Protein AF-A0A7S1P4S0-F1 (afdb_monomer)

Solvent-accessible surface area (backbone atoms only — not comparable to full-atom values): 16176 Å² total; per-residue (Å²): 136,82,83,78,83,67,85,81,90,66,79,87,76,87,39,81,52,97,94,29,83,56,82,84,70,86,73,89,81,76,56,86,83,72,48,95,69,82,93,67,82,87,73,73,47,90,91,65,67,30,73,67,59,53,71,73,46,66,64,66,64,56,48,53,52,53,49,52,53,49,54,51,51,50,51,50,55,56,67,67,64,62,88,72,92,75,90,81,82,90,84,86,88,82,89,81,88,92,85,87,91,82,91,87,91,82,84,88,88,84,91,85,90,88,88,90,88,84,91,91,84,92,85,94,88,91,92,90,90,86,91,87,93,89,74,85,48,68,71,52,45,59,54,46,51,52,50,47,49,53,49,48,50,49,50,50,51,52,48,50,51,48,51,52,51,49,53,50,48,50,50,57,52,63,68,33,65,83,73,62,68,60,79,82,64,75,89,70,55,89,72,68,86,49,101,72,73,74,88,66,73,82,63,81,72,89,72,98,70,90,56,102,40,80,72,78,15,68,66,38,50,52,48,45,68,71,77,48,135

Secondary structure (DSSP, 8-state):
--S-----SSPPPTTSSTTSS--S-------GGGSS---SPPPPPTTS--HHHHHHS-HHHHHHHHHHHHHHHHHHHHHTTSS---------------------------------------------------STTHHHHHHHHHHHHHHHHHHHHHHHHHHHHHHHHHHHHHH-TTTTT-----SS-TTTT-S---TTTTPPP------S-TTTSHHHHHHHHHH--

Nearest PDB structures (foldseek):
  8xi2-assembly1_P  TM=9.106E-01  e=2.259E-05  Chlamydomonas reinhardtii
  6id1-assembly1_P  TM=8.510E-01  e=2.422E-04  Homo sapiens
  5mq0-assembly1_P  TM=4.950E-01  e=3.195E-01  Saccharomyces cerevisiae
  6j6g-assembly1_S  TM=4.180E-01  e=1.326E+00  Saccharomyces cerevisiae S288C

Structure (mmCIF, N/CA/C/O backbone):
data_AF-A0A7S1P4S0-F1
#
_entry.id   AF-A0A7S1P4S0-F1
#
loop_
_atom_site.group_PDB
_atom_site.id
_atom_site.type_symbol
_atom_site.label_atom_id
_atom_site.label_alt_id
_atom_site.label_comp_id
_atom_site.label_asym_id
_atom_site.label_entity_id
_atom_site.label_seq_id
_atom_site.pdbx_PDB_ins_code
_atom_site.Cartn_x
_atom_site.Cartn_y
_atom_site.Cartn_z
_atom_site.occupancy
_atom_site.B_iso_or_equiv
_atom_site.auth_seq_id
_atom_site.auth_comp_id
_atom_site.auth_asym_id
_atom_site.auth_atom_id
_atom_site.pdbx_PDB_model_num
ATOM 1 N N . MET A 1 1 ? -30.432 2.725 -39.185 1.00 64.50 1 MET A N 1
ATOM 2 C CA . MET A 1 1 ? -29.361 2.928 -38.181 1.00 64.50 1 MET A CA 1
ATOM 3 C C . MET A 1 1 ? -28.029 2.958 -38.917 1.00 64.50 1 MET A C 1
ATOM 5 O O . MET A 1 1 ? -27.834 2.107 -39.775 1.00 64.50 1 MET A O 1
ATOM 9 N N . THR A 1 2 ? -27.161 3.945 -38.681 1.00 76.81 2 THR A N 1
ATOM 10 C CA . THR A 1 2 ? -25.877 4.061 -39.400 1.00 76.81 2 THR A CA 1
ATOM 11 C C . THR A 1 2 ? -24.804 3.192 -38.742 1.00 76.81 2 THR A C 1
ATOM 13 O O . THR A 1 2 ? -24.707 3.110 -37.522 1.00 76.81 2 THR A O 1
ATOM 16 N N . THR A 1 3 ? -23.982 2.526 -39.551 1.00 83.38 3 THR A N 1
A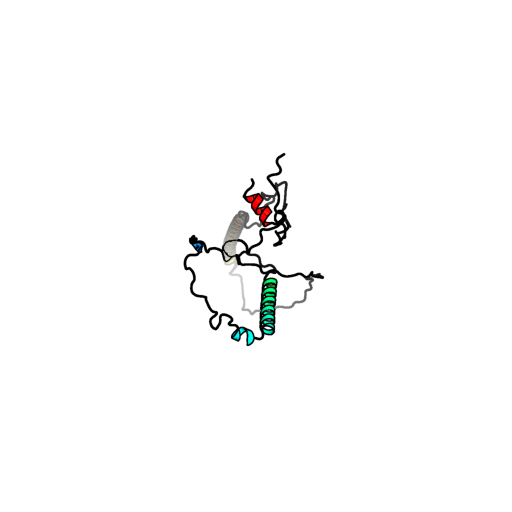TOM 17 C CA . THR A 1 3 ? -22.984 1.532 -39.109 1.00 83.38 3 THR A CA 1
ATOM 18 C C . THR A 1 3 ? -21.611 2.140 -38.800 1.00 83.38 3 THR A C 1
ATOM 20 O O . THR A 1 3 ? -20.596 1.456 -38.942 1.00 83.38 3 THR A O 1
ATOM 23 N N . ALA A 1 4 ? -21.558 3.436 -38.475 1.00 88.25 4 ALA A N 1
ATOM 24 C CA . ALA A 1 4 ? -20.309 4.186 -38.314 1.00 88.25 4 ALA A CA 1
ATOM 25 C C . ALA A 1 4 ? -19.647 3.959 -36.944 1.00 88.25 4 ALA A C 1
ATOM 27 O O . ALA A 1 4 ? -18.426 3.874 -36.863 1.00 88.25 4 ALA A O 1
ATOM 28 N N . HIS A 1 5 ? -20.438 3.797 -35.879 1.00 91.88 5 HIS A N 1
ATOM 29 C CA . HIS A 1 5 ? -19.921 3.437 -34.557 1.00 91.88 5 HIS A CA 1
ATOM 30 C C . HIS A 1 5 ? -19.702 1.924 -34.511 1.00 91.88 5 HIS A C 1
ATOM 32 O O . HIS A 1 5 ? -20.658 1.149 -34.529 1.00 91.88 5 HIS A O 1
ATOM 38 N N . ARG A 1 6 ? -18.434 1.507 -34.513 1.00 91.62 6 ARG A N 1
ATOM 39 C CA . ARG A 1 6 ? -18.020 0.101 -34.567 1.00 91.62 6 ARG A CA 1
ATOM 40 C C . ARG A 1 6 ? -16.979 -0.181 -33.483 1.00 91.62 6 ARG A C 1
ATOM 42 O O . ARG A 1 6 ? -16.124 0.676 -33.261 1.00 91.62 6 ARG A O 1
ATOM 49 N N . PRO A 1 7 ? -17.004 -1.360 -32.840 1.00 93.94 7 PRO A N 1
ATOM 50 C CA . PRO A 1 7 ? -15.922 -1.775 -31.957 1.00 93.94 7 PRO A CA 1
ATOM 51 C C . PRO A 1 7 ? -14.642 -2.049 -32.761 1.00 93.94 7 PRO A C 1
ATOM 53 O O . PRO A 1 7 ? -14.684 -2.424 -33.936 1.00 93.94 7 PRO A O 1
ATOM 56 N N . THR A 1 8 ? -13.493 -1.887 -32.115 1.00 92.62 8 THR A N 1
ATOM 57 C CA . THR A 1 8 ? -12.185 -2.246 -32.672 1.00 92.62 8 THR A CA 1
ATOM 58 C C . THR A 1 8 ? -11.889 -3.712 -32.371 1.00 92.62 8 THR A C 1
ATOM 60 O O . THR A 1 8 ? -11.595 -4.060 -31.230 1.00 92.62 8 THR A O 1
ATOM 63 N N . TYR A 1 9 ? -11.965 -4.577 -33.382 1.00 93.06 9 TYR A N 1
ATOM 64 C CA . TYR A 1 9 ? -11.639 -6.005 -33.236 1.00 93.06 9 TYR A CA 1
ATOM 65 C C . TYR A 1 9 ? -10.142 -6.304 -33.382 1.00 93.06 9 TYR A C 1
ATOM 67 O O . TYR A 1 9 ? -9.639 -7.270 -32.814 1.00 93.06 9 TYR A O 1
ATOM 75 N N . HIS A 1 10 ? -9.426 -5.466 -34.133 1.00 92.62 10 HIS A N 1
ATOM 76 C CA . HIS A 1 10 ? -7.983 -5.557 -34.315 1.00 92.62 10 HIS A CA 1
ATOM 77 C C . HIS A 1 10 ? -7.340 -4.242 -33.887 1.00 92.62 10 HIS A C 1
ATOM 79 O O . HIS A 1 10 ? -7.809 -3.164 -34.255 1.00 92.62 10 HIS A O 1
ATOM 85 N N . GLN A 1 11 ? -6.279 -4.344 -33.091 1.00 92.38 11 GLN A N 1
ATOM 86 C CA . GLN A 1 11 ? -5.466 -3.199 -32.694 1.00 92.38 11 GLN A CA 1
ATOM 87 C C . GLN A 1 11 ? -4.589 -2.724 -33.859 1.00 92.38 11 GLN A C 1
ATOM 89 O O . GLN A 1 11 ? -4.203 -3.521 -34.716 1.00 92.38 11 GLN A O 1
ATOM 94 N N . ALA A 1 12 ? -4.242 -1.437 -33.878 1.00 88.31 12 ALA A N 1
ATOM 95 C CA . ALA A 1 12 ? -3.266 -0.918 -34.830 1.00 88.31 12 ALA A CA 1
ATOM 96 C C . ALA A 1 12 ? -1.883 -1.537 -34.559 1.00 88.31 12 ALA A C 1
ATOM 98 O O . ALA A 1 12 ? -1.426 -1.564 -33.416 1.00 88.31 12 ALA A O 1
ATOM 99 N N . LEU A 1 13 ? -1.217 -2.031 -35.604 1.00 85.06 13 LEU A N 1
ATOM 100 C CA . LEU A 1 13 ? 0.140 -2.566 -35.503 1.00 85.06 13 LEU A CA 1
ATOM 101 C C . LEU A 1 13 ? 1.162 -1.429 -35.636 1.00 85.06 13 LEU A C 1
ATOM 103 O O . LEU A 1 13 ? 1.080 -0.607 -36.549 1.00 85.06 13 LEU A O 1
ATOM 107 N N . GLY A 1 14 ? 2.131 -1.383 -34.721 1.00 82.50 14 GLY A N 1
ATOM 108 C CA . GLY A 1 14 ? 3.278 -0.481 -34.827 1.00 82.50 14 GLY A CA 1
ATOM 109 C C . GLY A 1 14 ? 4.233 -0.920 -35.943 1.00 82.50 14 GLY A C 1
ATOM 110 O O . GLY A 1 14 ? 4.350 -2.108 -36.227 1.00 82.50 14 GLY A O 1
ATOM 111 N N . GLY A 1 15 ? 4.926 0.035 -36.572 1.00 76.12 15 GLY A N 1
ATOM 112 C CA . GLY A 1 15 ? 5.944 -0.233 -37.601 1.00 76.12 15 GLY A CA 1
ATOM 113 C C . GLY A 1 15 ? 5.805 0.614 -38.868 1.00 76.12 15 GLY A C 1
ATOM 114 O O . GLY A 1 15 ? 6.804 0.914 -39.516 1.00 76.12 15 GLY A O 1
ATOM 115 N N . GLU A 1 16 ? 4.586 1.054 -39.190 1.00 69.19 16 GLU A N 1
ATOM 116 C CA . GLU A 1 16 ? 4.300 1.768 -40.441 1.00 69.19 16 GLU A CA 1
ATOM 117 C C . GLU A 1 16 ? 4.404 3.310 -40.331 1.00 69.19 16 GLU A C 1
ATOM 119 O O . GLU A 1 16 ? 4.539 3.998 -41.342 1.00 69.19 16 GLU A O 1
ATOM 124 N N . GLY A 1 17 ? 4.379 3.867 -39.114 1.00 68.94 17 GLY A N 1
ATOM 125 C CA . GLY A 1 17 ? 4.427 5.314 -38.848 1.00 68.94 17 GLY A CA 1
ATOM 126 C C . GLY A 1 17 ? 5.726 5.815 -38.200 1.00 68.94 17 GLY A C 1
ATOM 127 O O . GLY A 1 17 ? 6.697 5.074 -38.065 1.00 68.94 17 GLY A O 1
ATOM 128 N N . GLN A 1 18 ? 5.727 7.085 -37.773 1.00 56.47 18 GLN A N 1
ATOM 129 C CA . GLN A 1 18 ? 6.841 7.732 -37.062 1.00 56.47 18 GLN A CA 1
ATOM 130 C C . GLN A 1 18 ? 7.214 6.929 -35.802 1.00 56.47 18 GLN A C 1
ATOM 132 O O . GLN A 1 18 ? 6.376 6.723 -34.928 1.00 56.47 18 GLN A O 1
ATOM 137 N N . GLY A 1 19 ? 8.463 6.456 -35.734 1.00 63.22 19 GLY A N 1
ATOM 138 C CA . GLY A 1 19 ? 8.944 5.545 -34.683 1.00 63.22 19 GLY A CA 1
ATOM 139 C C . GLY A 1 19 ? 8.841 4.050 -35.022 1.00 63.22 19 GLY A C 1
ATOM 140 O O . GLY A 1 19 ? 9.201 3.217 -34.197 1.00 63.22 19 GLY A O 1
ATOM 141 N N . GLY A 1 20 ? 8.370 3.698 -36.223 1.00 65.62 20 GLY A N 1
ATOM 142 C CA . GLY A 1 20 ? 8.490 2.366 -36.816 1.00 65.62 20 GLY A CA 1
ATOM 143 C C . GLY A 1 20 ? 9.688 2.239 -37.768 1.00 65.62 20 GLY A C 1
ATOM 144 O O . GLY A 1 20 ? 10.392 3.206 -38.045 1.00 65.62 20 GLY A O 1
ATOM 145 N N . THR A 1 21 ? 9.903 1.040 -38.311 1.00 59.16 2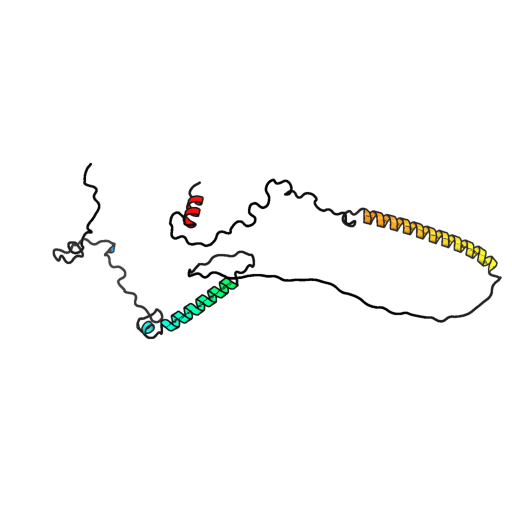1 THR A N 1
ATOM 146 C CA . THR A 1 21 ? 11.015 0.685 -39.217 1.00 59.16 21 THR A CA 1
ATOM 147 C C . THR A 1 21 ? 10.920 1.305 -40.620 1.00 59.16 21 THR A C 1
ATOM 149 O O . THR A 1 21 ? 11.763 1.019 -41.471 1.00 59.16 21 THR A O 1
ATOM 152 N N . ARG A 1 22 ? 9.904 2.132 -40.915 1.00 56.53 22 ARG A N 1
ATOM 153 C CA . ARG A 1 22 ? 9.816 2.843 -42.199 1.00 56.53 22 ARG A CA 1
ATOM 154 C C . ARG A 1 22 ? 10.836 3.987 -42.251 1.00 56.53 22 ARG A C 1
ATOM 156 O O . ARG A 1 22 ? 10.666 5.031 -41.635 1.00 56.53 22 ARG A O 1
ATOM 163 N N . VAL A 1 23 ? 11.873 3.781 -43.063 1.00 56.78 23 VAL A N 1
ATOM 164 C CA . VAL A 1 23 ? 12.993 4.707 -43.336 1.00 56.78 23 VAL A CA 1
ATOM 165 C C . VAL A 1 23 ? 12.593 5.906 -44.220 1.00 56.78 23 VAL A C 1
ATOM 167 O O . VAL A 1 23 ? 13.386 6.820 -44.435 1.00 56.78 23 VAL A O 1
ATOM 170 N N . SER A 1 24 ? 11.372 5.964 -44.753 1.00 60.56 24 SER A N 1
ATOM 171 C CA . SER A 1 24 ? 11.012 6.997 -45.726 1.00 60.56 24 SER A CA 1
ATOM 172 C C . SER A 1 24 ? 10.520 8.283 -45.047 1.00 60.56 24 SER A C 1
ATOM 174 O O . SER A 1 24 ? 9.319 8.519 -44.943 1.00 60.56 24 SER A O 1
ATOM 176 N N . ILE A 1 25 ? 11.501 9.120 -44.683 1.00 66.25 25 ILE A N 1
ATOM 177 C CA . ILE A 1 25 ? 11.434 10.545 -44.303 1.00 66.25 25 ILE A CA 1
ATOM 178 C C . ILE A 1 25 ? 11.165 10.796 -42.809 1.00 66.25 25 ILE A C 1
ATOM 180 O O . ILE A 1 25 ? 10.032 10.784 -42.332 1.00 66.25 25 ILE A O 1
ATOM 184 N N . ALA A 1 26 ? 12.239 11.102 -42.073 1.00 71.06 26 ALA A N 1
ATOM 185 C CA . ALA A 1 26 ? 12.156 11.596 -40.703 1.00 71.06 26 ALA A CA 1
ATOM 186 C C . ALA A 1 26 ? 11.442 12.961 -40.662 1.00 71.06 26 ALA A C 1
ATOM 188 O O . ALA A 1 26 ? 11.796 13.890 -41.387 1.00 71.06 26 ALA A O 1
ATOM 189 N N . SER A 1 27 ? 10.424 13.079 -39.809 1.00 78.44 27 SER A N 1
ATOM 190 C CA . SER A 1 27 ? 9.706 14.335 -39.579 1.00 78.44 27 SER A CA 1
ATOM 191 C C . SER A 1 27 ? 10.568 15.313 -38.778 1.00 78.44 27 SER A C 1
ATOM 193 O O . SER A 1 27 ? 11.206 14.926 -37.805 1.00 78.44 27 SER A O 1
ATOM 195 N N . VAL A 1 28 ? 10.528 16.598 -39.141 1.00 82.50 28 VAL A N 1
ATOM 196 C CA . VAL A 1 28 ? 11.181 17.698 -38.397 1.00 82.50 28 VAL A CA 1
ATOM 197 C C . VAL A 1 28 ? 10.327 18.157 -37.198 1.00 82.50 28 VAL A C 1
ATOM 199 O O . VAL A 1 28 ? 10.743 18.989 -36.397 1.00 82.50 28 VAL A O 1
ATOM 202 N N . LYS A 1 29 ? 9.107 17.625 -37.049 1.00 87.88 29 LYS A N 1
ATOM 203 C CA . LYS A 1 29 ? 8.206 17.979 -35.945 1.00 87.88 29 LYS A CA 1
ATOM 204 C C . LYS A 1 29 ? 8.678 17.311 -34.651 1.00 87.88 29 LYS A C 1
ATOM 206 O O . LYS A 1 29 ? 8.702 16.084 -34.579 1.00 87.88 29 LYS A O 1
ATOM 211 N N . LEU A 1 30 ? 8.978 18.124 -33.639 1.00 87.19 30 LEU A N 1
ATOM 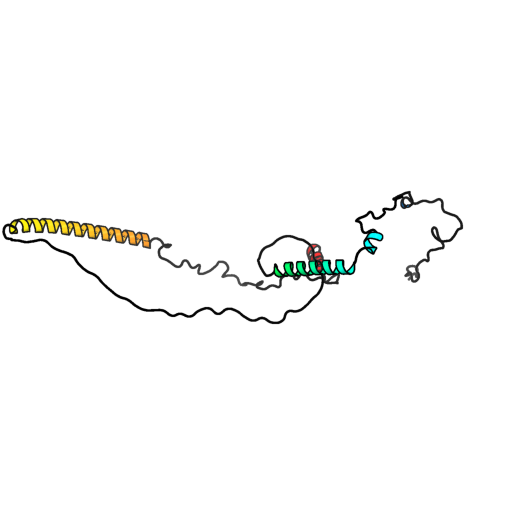212 C CA . LEU A 1 30 ? 9.381 17.693 -32.299 1.00 87.19 30 LEU A CA 1
ATOM 213 C C . LEU A 1 30 ? 8.293 18.046 -31.275 1.00 87.19 30 LEU A C 1
ATOM 215 O O . LEU A 1 30 ? 7.733 19.143 -31.326 1.00 87.19 30 LEU A O 1
ATOM 219 N N . SER A 1 31 ? 7.995 17.139 -30.342 1.00 92.44 31 SER A N 1
ATOM 220 C CA . SER A 1 31 ? 7.116 17.425 -29.202 1.00 92.44 31 SER A CA 1
ATOM 221 C C . SER A 1 31 ? 7.890 18.089 -28.061 1.00 92.44 31 SER A C 1
ATOM 223 O O . SER A 1 31 ? 9.082 17.853 -27.885 1.00 92.44 31 SER A O 1
ATOM 225 N N . SER A 1 32 ? 7.205 18.844 -27.198 1.00 95.06 32 SER A N 1
ATOM 226 C CA . SER A 1 32 ? 7.808 19.361 -25.958 1.00 95.06 32 SER A CA 1
ATOM 227 C C . SER A 1 32 ? 8.340 18.248 -25.045 1.00 95.06 32 SER A C 1
ATOM 229 O O . SER A 1 32 ? 9.259 18.480 -24.267 1.00 95.06 32 SER A O 1
ATOM 231 N N . ARG A 1 33 ? 7.784 17.033 -25.152 1.00 93.56 33 ARG A N 1
ATOM 232 C CA . ARG A 1 33 ? 8.208 15.846 -24.391 1.00 93.56 33 ARG A CA 1
ATOM 233 C C . ARG A 1 33 ? 9.475 15.184 -24.938 1.00 93.56 33 ARG A C 1
ATOM 235 O O . ARG A 1 33 ? 10.102 14.439 -24.196 1.00 93.56 33 ARG A O 1
ATOM 242 N N . ASP A 1 34 ? 9.828 15.460 -26.192 1.00 89.94 34 ASP A N 1
ATOM 243 C CA . ASP A 1 34 ? 11.030 14.926 -26.846 1.00 89.94 34 ASP A CA 1
ATOM 244 C C . ASP A 1 34 ? 12.244 15.846 -26.638 1.00 89.94 34 ASP A C 1
ATOM 246 O O . ASP A 1 34 ? 13.348 15.558 -27.104 1.00 89.94 34 ASP A O 1
ATOM 250 N N . LEU A 1 35 ? 12.047 16.977 -25.951 1.00 93.56 35 LEU A N 1
ATOM 251 C CA . LEU A 1 35 ? 13.145 17.842 -25.556 1.00 93.56 35 LEU A CA 1
ATOM 252 C C . LEU A 1 35 ? 14.085 17.100 -24.594 1.00 93.56 35 LEU A C 1
ATOM 254 O O . LEU A 1 35 ? 13.628 16.304 -23.770 1.00 93.56 35 LEU A O 1
ATOM 258 N N . PRO A 1 36 ? 15.393 17.393 -24.652 1.00 95.62 36 PRO A N 1
ATOM 259 C CA . PRO A 1 36 ? 16.382 16.849 -23.738 1.00 95.62 36 PRO A CA 1
ATOM 260 C C . PRO A 1 36 ? 15.962 16.862 -22.258 1.00 95.62 36 PRO A C 1
ATOM 262 O O . PRO A 1 36 ? 15.855 17.923 -21.646 1.00 95.62 36 PRO A O 1
ATOM 265 N N . GLY A 1 37 ? 15.779 15.681 -21.659 1.00 94.75 37 GLY A N 1
ATOM 266 C CA . GLY A 1 37 ? 15.425 15.527 -20.247 1.00 94.75 37 GLY A CA 1
ATOM 267 C C . GLY A 1 37 ? 15.993 14.238 -19.658 1.00 94.75 37 GLY A C 1
ATOM 268 O O . GLY A 1 37 ? 15.993 13.210 -20.323 1.00 94.75 37 GLY A O 1
ATOM 269 N N . GLN A 1 38 ? 16.485 14.298 -18.413 1.00 94.88 38 GLN A N 1
ATOM 270 C CA . GLN A 1 38 ? 17.100 13.157 -17.709 1.00 94.88 38 GLN A CA 1
ATOM 271 C C . GLN A 1 38 ? 18.203 12.461 -18.533 1.00 94.88 38 GLN A C 1
ATOM 273 O O . GLN A 1 38 ? 18.173 11.257 -18.759 1.00 94.88 38 GLN A O 1
ATOM 278 N N . MET A 1 39 ? 19.205 13.236 -18.962 1.00 95.38 39 MET A N 1
ATOM 279 C CA . MET A 1 39 ? 20.336 12.748 -19.772 1.00 95.38 39 MET A CA 1
ATOM 280 C C . MET A 1 39 ? 21.305 11.823 -19.024 1.00 95.38 39 MET A C 1
ATOM 282 O O . MET A 1 39 ? 22.221 11.269 -19.627 1.00 95.38 39 MET A O 1
ATOM 286 N N . THR A 1 40 ? 21.138 11.668 -17.712 1.00 96.25 40 THR A N 1
ATOM 287 C CA . THR A 1 40 ? 22.009 10.857 -16.866 1.00 96.25 40 THR A CA 1
ATOM 288 C C . THR A 1 40 ? 21.230 9.697 -16.261 1.00 96.25 40 THR A C 1
ATOM 290 O O . THR A 1 40 ? 20.227 9.873 -15.567 1.00 96.25 40 THR A O 1
ATOM 293 N N . MET A 1 41 ? 21.712 8.480 -16.509 1.00 95.44 41 MET A N 1
ATOM 294 C CA . MET A 1 41 ? 21.153 7.275 -15.903 1.00 95.44 41 MET A CA 1
ATOM 295 C C . MET A 1 41 ? 21.704 7.115 -14.489 1.00 95.44 41 MET A C 1
ATOM 297 O O . MET A 1 41 ? 22.917 7.093 -14.282 1.00 95.44 41 MET A O 1
ATOM 301 N N . LYS A 1 42 ? 20.814 6.980 -13.503 1.00 96.31 42 LYS A N 1
ATOM 302 C CA . LYS A 1 42 ? 21.215 6.672 -12.126 1.00 96.31 42 LYS A CA 1
ATOM 303 C C . LYS A 1 42 ? 21.682 5.223 -12.050 1.00 96.31 42 LYS A C 1
ATOM 305 O O . LYS A 1 42 ? 20.936 4.315 -12.409 1.00 96.31 42 LYS A O 1
ATOM 310 N N . GLN A 1 43 ? 22.892 5.022 -11.547 1.00 95.25 43 GLN A N 1
ATOM 311 C CA . GLN A 1 43 ? 23.436 3.698 -11.263 1.00 95.25 43 GLN A CA 1
ATOM 312 C C . GLN A 1 43 ? 23.312 3.394 -9.771 1.00 95.25 43 GLN A C 1
ATOM 314 O O . GLN A 1 43 ? 23.403 4.301 -8.936 1.00 95.25 43 GLN A O 1
ATOM 319 N N . ARG A 1 44 ? 23.099 2.117 -9.442 1.00 95.75 44 ARG A N 1
ATOM 320 C CA . ARG A 1 44 ? 23.075 1.657 -8.051 1.00 95.75 44 ARG A CA 1
ATOM 321 C C . ARG A 1 44 ? 24.456 1.869 -7.441 1.00 95.75 44 ARG A C 1
ATOM 323 O O . ARG A 1 44 ? 25.440 1.418 -8.015 1.00 95.75 44 ARG A O 1
ATOM 330 N N . GLN A 1 45 ? 24.507 2.563 -6.312 1.00 94.75 45 GLN A N 1
ATOM 331 C CA . GLN A 1 45 ? 25.726 2.683 -5.511 1.00 94.75 45 GLN A CA 1
ATOM 332 C C . GLN A 1 45 ? 25.848 1.492 -4.559 1.00 94.75 45 GLN A C 1
ATOM 334 O O . GLN A 1 45 ? 24.858 0.798 -4.303 1.00 94.75 45 GLN A O 1
ATOM 339 N N . GLU A 1 46 ? 27.040 1.286 -4.007 1.00 94.19 46 GLU A N 1
ATOM 340 C CA . GLU A 1 46 ? 27.259 0.340 -2.911 1.00 94.19 46 GLU A CA 1
ATOM 341 C C . GLU A 1 46 ? 26.255 0.599 -1.768 1.00 94.19 46 GLU A C 1
ATOM 343 O O . GLU A 1 46 ? 25.916 1.741 -1.444 1.00 94.19 46 GLU A O 1
ATOM 348 N N . GLY A 1 47 ? 25.689 -0.468 -1.209 1.00 92.62 47 GLY A N 1
ATOM 349 C CA . GLY A 1 47 ? 24.614 -0.442 -0.219 1.00 92.62 47 GLY A CA 1
ATOM 350 C C . GLY A 1 47 ? 23.195 -0.307 -0.792 1.00 92.62 47 GLY A C 1
ATOM 351 O O . GLY A 1 47 ? 22.228 -0.482 -0.051 1.00 92.62 47 GLY A O 1
ATOM 352 N N . GLN A 1 48 ? 23.020 -0.049 -2.097 1.00 95.19 48 GLN A N 1
ATOM 353 C CA . GLN A 1 48 ? 21.699 0.021 -2.758 1.00 95.19 48 GLN A CA 1
ATOM 354 C C . GLN A 1 48 ? 21.281 -1.300 -3.430 1.00 95.19 48 GLN A C 1
ATOM 356 O O . GLN A 1 48 ? 20.352 -1.323 -4.253 1.00 95.19 48 GLN A O 1
ATOM 361 N N . GLY A 1 49 ? 21.973 -2.397 -3.110 1.00 92.44 49 GLY A N 1
ATOM 362 C CA . GLY A 1 49 ? 21.778 -3.695 -3.747 1.00 92.44 49 GLY A CA 1
ATOM 363 C C . GLY A 1 49 ? 22.341 -3.702 -5.161 1.00 92.44 49 GLY A C 1
ATOM 364 O O . GLY A 1 49 ? 21.594 -3.870 -6.127 1.00 92.44 49 GLY A O 1
ATOM 365 N N . THR A 1 50 ? 23.648 -3.466 -5.283 1.00 95.38 50 THR A N 1
ATOM 366 C CA . THR A 1 50 ? 24.380 -3.710 -6.533 1.00 95.38 50 THR A CA 1
ATOM 367 C C . THR A 1 50 ? 24.299 -5.193 -6.904 1.00 95.38 50 THR A C 1
ATOM 369 O O . THR A 1 50 ? 24.014 -6.052 -6.067 1.00 95.38 50 THR A O 1
ATOM 372 N N . GLU A 1 51 ? 24.519 -5.518 -8.177 1.00 94.06 51 GLU A N 1
ATOM 373 C CA . GLU A 1 51 ? 24.462 -6.910 -8.636 1.00 94.06 51 GLU A CA 1
ATOM 374 C C . GLU A 1 51 ? 25.492 -7.791 -7.910 1.00 94.06 51 GLU A C 1
ATOM 376 O O . GLU A 1 51 ? 25.195 -8.930 -7.554 1.00 94.06 51 GLU A O 1
ATOM 381 N N . GLU A 1 52 ? 26.674 -7.242 -7.637 1.00 92.81 52 GLU A N 1
ATOM 382 C CA . GLU A 1 52 ? 27.751 -7.919 -6.912 1.00 92.81 52 GLU A CA 1
ATOM 383 C C . GLU A 1 52 ? 27.356 -8.227 -5.462 1.00 92.81 52 GLU A C 1
ATOM 385 O O . GLU A 1 52 ? 27.515 -9.359 -5.007 1.00 92.81 52 GLU A O 1
ATOM 390 N N . GLU A 1 53 ? 26.740 -7.271 -4.759 1.00 93.56 53 GLU A N 1
ATOM 391 C CA . GLU A 1 53 ? 26.228 -7.487 -3.402 1.00 93.56 53 GLU A CA 1
ATOM 392 C C . GLU A 1 53 ? 25.115 -8.531 -3.351 1.00 93.56 53 GLU A C 1
ATOM 394 O O . GLU A 1 53 ? 25.033 -9.294 -2.394 1.00 93.56 53 GLU A O 1
ATOM 399 N N . ILE A 1 54 ? 24.227 -8.551 -4.348 1.00 93.69 54 ILE A N 1
ATOM 400 C CA . ILE A 1 54 ? 23.127 -9.520 -4.401 1.00 93.69 54 ILE A CA 1
ATOM 401 C C . ILE A 1 54 ? 23.677 -10.925 -4.655 1.00 93.69 54 ILE A C 1
ATOM 403 O O . ILE A 1 54 ? 23.228 -11.870 -4.013 1.00 93.69 54 ILE A O 1
ATOM 407 N N . LYS A 1 55 ? 24.670 -11.067 -5.542 1.00 93.94 55 LYS A N 1
ATOM 408 C CA . LYS A 1 55 ? 25.331 -12.352 -5.817 1.00 93.94 55 LYS A CA 1
ATOM 409 C C . LYS A 1 55 ? 26.098 -12.892 -4.612 1.00 93.94 55 LYS A C 1
ATOM 411 O O . LYS A 1 55 ? 26.166 -14.104 -4.442 1.00 93.94 55 LYS A O 1
ATOM 416 N N . ALA A 1 56 ? 26.671 -12.013 -3.792 1.00 93.31 56 ALA A N 1
ATOM 417 C CA . ALA A 1 56 ? 27.412 -12.403 -2.596 1.00 93.31 56 ALA A CA 1
ATOM 418 C C . ALA A 1 56 ? 26.511 -12.828 -1.417 1.00 93.31 56 ALA A C 1
ATOM 420 O O . ALA A 1 56 ? 26.995 -13.473 -0.487 1.00 93.31 56 ALA A O 1
ATOM 421 N N . LYS A 1 57 ? 25.221 -12.465 -1.422 1.00 92.88 57 LYS A N 1
ATOM 422 C CA . LYS A 1 57 ? 24.286 -12.727 -0.315 1.00 92.88 57 LYS A CA 1
ATOM 423 C C . LYS A 1 57 ? 23.558 -14.059 -0.476 1.00 92.88 57 LYS A C 1
ATOM 425 O O . LYS A 1 57 ? 23.057 -14.384 -1.550 1.00 92.88 57 LYS A O 1
ATOM 430 N N . ASP A 1 58 ? 23.381 -14.768 0.637 1.00 95.38 58 ASP A N 1
ATOM 431 C CA . ASP A 1 58 ? 22.409 -15.859 0.720 1.00 95.38 58 ASP A CA 1
ATOM 432 C C . ASP A 1 58 ? 21.003 -15.295 0.978 1.00 95.38 58 ASP A C 1
ATOM 434 O O . ASP A 1 58 ? 20.583 -15.056 2.114 1.00 95.38 58 ASP A O 1
ATOM 438 N N . LEU A 1 59 ? 20.268 -15.063 -0.111 1.00 95.75 59 LEU A N 1
ATOM 439 C CA . LEU A 1 59 ? 18.926 -14.476 -0.075 1.00 95.75 59 LEU A CA 1
ATOM 440 C C . LEU A 1 59 ? 17.910 -15.352 0.666 1.00 95.75 59 LEU A C 1
ATOM 442 O O . LEU A 1 59 ? 16.938 -14.827 1.210 1.00 95.75 59 LEU A O 1
ATOM 446 N N . LYS A 1 60 ? 18.110 -16.675 0.681 1.00 95.94 60 LYS A N 1
ATOM 447 C CA . LYS A 1 60 ? 17.170 -17.603 1.310 1.00 95.94 60 LYS A CA 1
ATOM 448 C C . LYS A 1 60 ? 17.266 -17.507 2.829 1.00 95.94 60 LYS A C 1
ATOM 450 O O . LYS A 1 60 ? 16.243 -17.328 3.487 1.00 95.94 60 LYS A O 1
ATOM 455 N N . ALA A 1 61 ? 18.482 -17.558 3.369 1.00 96.00 61 ALA A N 1
ATOM 456 C CA . ALA A 1 61 ? 18.707 -17.441 4.807 1.00 96.00 61 ALA A CA 1
ATOM 457 C C . ALA A 1 61 ? 18.224 -16.085 5.357 1.00 96.00 61 ALA A C 1
ATOM 459 O O . ALA A 1 61 ? 17.560 -16.030 6.394 1.00 96.00 61 ALA A O 1
ATOM 460 N N . GLU A 1 62 ? 18.492 -14.988 4.637 1.00 95.25 62 GLU A N 1
ATOM 461 C CA . GLU A 1 62 ? 18.039 -13.648 5.032 1.00 95.25 62 GLU A CA 1
ATOM 462 C C . GLU A 1 62 ? 16.503 -13.532 5.034 1.00 95.25 62 GLU A C 1
ATOM 464 O O . GLU A 1 62 ? 15.917 -12.913 5.930 1.00 95.25 62 GLU A O 1
ATOM 469 N N . LEU A 1 63 ? 15.837 -14.137 4.045 1.00 96.81 63 LEU A N 1
ATOM 470 C CA . LEU A 1 63 ? 14.378 -14.184 3.964 1.00 96.81 63 LEU A CA 1
ATOM 471 C C . LEU A 1 63 ? 13.795 -14.947 5.155 1.00 96.81 63 LEU A C 1
ATOM 473 O O . LEU A 1 63 ? 12.924 -14.413 5.841 1.00 96.81 63 LEU A O 1
ATOM 477 N N . GLU A 1 64 ? 14.302 -16.145 5.445 1.00 96.56 64 GLU A N 1
ATOM 478 C CA . GLU A 1 64 ? 13.815 -16.973 6.554 1.00 96.56 64 GLU A CA 1
ATOM 479 C C . GLU A 1 64 ? 13.993 -16.272 7.911 1.00 96.56 64 GLU A C 1
ATOM 481 O O . GLU A 1 64 ? 13.103 -16.307 8.766 1.00 96.56 64 GLU A O 1
ATOM 486 N N . GLU A 1 65 ? 15.111 -15.570 8.123 1.00 96.38 65 GLU A N 1
ATOM 487 C CA . GLU A 1 65 ? 15.317 -14.783 9.339 1.00 96.38 65 GLU A CA 1
ATOM 488 C C . GLU A 1 65 ? 14.311 -13.627 9.454 1.00 96.38 65 GLU A C 1
ATOM 490 O O . GLU A 1 65 ? 13.720 -13.412 10.521 1.00 96.38 65 GLU A O 1
ATOM 495 N N . LYS A 1 66 ? 14.083 -12.888 8.362 1.00 96.94 66 LYS A N 1
ATOM 496 C CA . LYS A 1 66 ? 13.106 -11.792 8.323 1.00 96.94 66 LYS A CA 1
ATOM 497 C C . LYS A 1 66 ? 11.686 -12.290 8.564 1.00 96.94 66 LYS A C 1
ATOM 499 O O . LYS A 1 66 ? 10.951 -11.662 9.328 1.00 96.94 66 LYS A O 1
ATOM 504 N N . GLU A 1 67 ? 11.314 -13.424 7.980 1.00 96.12 67 GLU A N 1
ATOM 505 C CA . GLU A 1 67 ? 10.021 -14.062 8.216 1.00 96.12 67 GLU A CA 1
ATOM 506 C C . GLU A 1 67 ? 9.870 -14.476 9.676 1.00 96.12 67 GLU A C 1
ATOM 508 O O . GLU A 1 67 ? 8.881 -14.111 10.313 1.00 96.12 67 GLU A O 1
ATOM 513 N N . ARG A 1 68 ? 10.871 -15.146 10.259 1.00 95.50 68 ARG A N 1
ATOM 514 C CA . ARG A 1 68 ? 10.858 -15.515 11.683 1.00 95.50 68 ARG A CA 1
ATOM 515 C C . ARG A 1 68 ? 10.670 -14.302 12.590 1.00 95.50 68 ARG A C 1
ATOM 517 O O . ARG A 1 68 ? 9.838 -14.346 13.498 1.00 95.50 68 ARG A O 1
ATOM 524 N N . ARG A 1 69 ? 11.400 -13.208 12.341 1.00 95.19 69 ARG A N 1
ATOM 525 C CA . ARG A 1 69 ? 11.258 -11.950 13.097 1.00 95.19 69 ARG A CA 1
ATOM 526 C C . ARG A 1 69 ? 9.859 -11.350 12.930 1.00 95.19 69 ARG A C 1
ATOM 528 O O . ARG A 1 69 ? 9.256 -10.940 13.920 1.00 95.19 69 ARG A O 1
ATOM 535 N N . HIS A 1 70 ? 9.319 -11.338 11.710 1.00 95.75 70 HIS A N 1
ATOM 536 C CA . HIS A 1 70 ? 7.973 -10.838 11.430 1.00 95.75 70 HIS A CA 1
ATOM 537 C C . HIS A 1 70 ? 6.889 -11.669 12.132 1.00 95.75 70 HIS A C 1
ATOM 539 O O . HIS A 1 70 ? 6.018 -11.102 12.791 1.00 95.75 70 HIS A O 1
ATOM 545 N N . TYR A 1 71 ? 6.954 -13.001 12.061 1.00 93.62 71 TYR A N 1
ATOM 546 C CA . TYR A 1 71 ? 6.003 -13.883 12.743 1.00 93.62 71 TYR A CA 1
ATOM 547 C C . TYR A 1 71 ? 6.103 -13.778 14.267 1.00 93.62 71 TYR A C 1
ATOM 549 O O . TYR A 1 71 ? 5.071 -13.752 14.938 1.00 93.62 71 TYR A O 1
ATOM 557 N N . ALA A 1 72 ? 7.311 -13.644 14.824 1.00 93.50 72 ALA A N 1
ATOM 558 C CA . ALA A 1 72 ? 7.497 -13.402 16.254 1.00 93.50 72 ALA A CA 1
ATOM 559 C C . ALA A 1 72 ? 6.880 -12.061 16.691 1.00 93.50 72 ALA A C 1
ATOM 561 O O . ALA A 1 72 ? 6.157 -12.011 17.686 1.00 93.50 72 ALA A O 1
ATOM 562 N N . ALA A 1 73 ? 7.100 -10.990 15.920 1.00 93.25 73 ALA A N 1
ATOM 563 C CA . ALA A 1 73 ? 6.505 -9.680 16.182 1.00 93.25 73 ALA A CA 1
ATOM 564 C C . ALA A 1 73 ? 4.973 -9.702 16.055 1.00 93.25 73 ALA A C 1
ATOM 566 O O . ALA A 1 73 ? 4.284 -9.149 16.911 1.00 93.25 73 ALA A O 1
ATOM 567 N N . LYS A 1 74 ? 4.431 -10.385 15.037 1.00 91.88 74 LYS A N 1
ATOM 568 C CA . LYS A 1 74 ? 2.984 -10.570 14.849 1.00 91.88 74 LYS A CA 1
ATOM 569 C C . LYS A 1 74 ? 2.367 -11.334 16.021 1.00 91.88 74 LYS A C 1
ATOM 571 O O . LYS A 1 74 ? 1.371 -10.874 16.567 1.00 91.88 74 LYS A O 1
ATOM 576 N N . LYS A 1 75 ? 2.989 -12.434 16.462 1.00 88.56 75 LYS A N 1
ATOM 577 C CA . LYS A 1 75 ? 2.533 -13.223 17.618 1.00 88.56 75 LYS A CA 1
ATOM 578 C C . LYS A 1 75 ? 2.565 -12.409 18.913 1.00 88.56 75 LYS A C 1
ATOM 580 O O . LYS A 1 75 ? 1.634 -12.486 19.705 1.00 88.56 75 LYS A O 1
ATOM 585 N N . LEU A 1 76 ? 3.608 -11.602 19.126 1.00 86.56 76 LEU A N 1
ATOM 586 C CA . LEU A 1 76 ? 3.681 -10.705 20.281 1.00 86.56 76 LEU A CA 1
ATOM 587 C C . LEU A 1 76 ? 2.594 -9.622 20.231 1.00 86.56 76 LEU A C 1
ATOM 589 O O . LEU A 1 76 ? 1.974 -9.340 21.252 1.00 86.56 76 LEU A O 1
ATOM 593 N N . ALA A 1 77 ? 2.357 -9.021 19.063 1.00 84.94 77 ALA A N 1
ATOM 594 C CA . ALA A 1 77 ? 1.300 -8.030 18.880 1.00 84.94 77 ALA A CA 1
ATOM 595 C C . ALA A 1 77 ? -0.092 -8.633 19.115 1.00 84.94 77 ALA A C 1
ATOM 597 O O . ALA A 1 77 ? -0.927 -8.004 19.751 1.00 84.94 77 ALA A O 1
ATOM 598 N N . GLU A 1 78 ? -0.322 -9.863 18.662 1.00 79.31 78 GLU A N 1
ATOM 599 C CA . GLU A 1 78 ? -1.566 -10.598 18.894 1.00 79.31 78 GLU A CA 1
ATOM 600 C C . GLU A 1 78 ? -1.759 -10.936 20.381 1.00 79.31 78 GLU A C 1
ATOM 602 O O . GLU A 1 78 ? -2.835 -10.705 20.928 1.00 79.31 78 GLU A O 1
ATOM 607 N N . ASN A 1 79 ? -0.698 -11.360 21.077 1.00 69.06 79 ASN A N 1
ATOM 608 C CA . ASN A 1 79 ? -0.757 -11.689 22.505 1.00 69.06 79 ASN A CA 1
ATOM 609 C C . ASN A 1 79 ? -0.931 -10.456 23.415 1.00 69.06 79 ASN A C 1
ATOM 611 O O . ASN A 1 79 ? -1.406 -10.579 24.539 1.00 69.06 79 ASN A O 1
ATOM 615 N N . ARG A 1 80 ? -0.570 -9.255 22.940 1.00 62.28 80 ARG A N 1
ATOM 616 C CA . ARG A 1 80 ? -0.813 -7.980 23.645 1.00 62.28 80 ARG A CA 1
ATOM 617 C C . ARG A 1 80 ? -2.242 -7.451 23.474 1.00 62.28 80 ARG A C 1
ATOM 619 O O . ARG A 1 80 ? -2.576 -6.454 24.101 1.00 62.28 80 ARG A O 1
ATOM 626 N N . VAL A 1 81 ? -3.065 -8.071 22.622 1.00 55.09 81 VAL A N 1
ATOM 627 C CA . VAL A 1 81 ? -4.408 -7.580 22.252 1.00 55.09 81 VAL A CA 1
ATOM 628 C C . VAL A 1 81 ? -5.551 -8.378 22.923 1.00 55.09 81 VAL A C 1
ATOM 630 O O . VAL A 1 81 ? -6.724 -8.107 22.673 1.00 55.09 81 VAL A O 1
ATOM 633 N N . ALA A 1 82 ? -5.259 -9.288 23.861 1.00 43.72 82 ALA A N 1
ATOM 634 C CA . ALA A 1 82 ? -6.259 -9.763 24.834 1.00 43.72 82 ALA A CA 1
ATOM 635 C C . ALA A 1 82 ? -6.444 -8.721 25.968 1.00 43.72 82 ALA A C 1
ATOM 637 O O . ALA A 1 82 ? -5.495 -8.021 26.312 1.00 43.72 82 ALA A O 1
ATOM 638 N N . PRO A 1 83 ? -7.666 -8.521 26.490 1.00 47.62 83 PRO A N 1
ATOM 639 C CA . PRO A 1 83 ? -8.319 -7.218 26.475 1.00 47.62 83 PRO A CA 1
ATOM 640 C C . PRO A 1 83 ? -7.938 -6.348 27.677 1.00 47.62 83 PRO A C 1
ATOM 642 O O . PRO A 1 83 ? -8.539 -6.455 28.740 1.00 47.62 83 PRO A O 1
ATOM 645 N N . SER A 1 84 ? -7.019 -5.406 27.483 1.00 38.72 84 SER A N 1
ATOM 646 C CA . SER A 1 84 ? -7.063 -4.147 28.226 1.00 38.72 84 SER A CA 1
ATOM 647 C C . SER A 1 84 ? -7.726 -3.100 27.340 1.00 38.72 84 SER A C 1
ATOM 649 O O . SER A 1 84 ? -7.222 -2.754 26.269 1.00 38.72 84 SER A O 1
ATOM 651 N N . GLU A 1 85 ? -8.891 -2.642 27.779 1.00 49.34 85 GLU A N 1
ATOM 652 C CA . GLU A 1 85 ? -9.526 -1.420 27.310 1.00 49.34 85 GLU A CA 1
ATOM 653 C C . GLU A 1 85 ? -8.501 -0.285 27.250 1.00 49.34 85 GLU A C 1
ATOM 655 O O . GLU A 1 85 ? -7.796 -0.067 28.225 1.00 49.34 85 GLU A O 1
ATOM 660 N N . VAL A 1 86 ? -8.408 0.387 26.103 1.00 42.34 86 VAL A N 1
ATOM 661 C CA . VAL A 1 86 ? -8.377 1.848 25.898 1.00 42.34 86 VAL A CA 1
ATOM 662 C C . VAL A 1 86 ? -7.637 2.201 24.607 1.00 42.34 86 VAL A C 1
ATOM 664 O O . VAL A 1 86 ? -6.704 1.539 24.160 1.00 42.34 86 VAL A O 1
ATOM 667 N N . GLU A 1 87 ? -8.153 3.238 23.964 1.00 46.41 87 GLU A N 1
ATOM 668 C CA . GLU A 1 87 ? -7.803 3.729 22.642 1.00 46.41 87 GLU A CA 1
ATOM 669 C C . GLU A 1 87 ? -6.321 4.090 22.465 1.00 46.41 87 GLU A C 1
ATOM 671 O O . GLU A 1 87 ? -5.705 4.687 23.342 1.00 46.41 87 GLU A O 1
ATOM 676 N N . SER A 1 88 ? -5.769 3.848 21.271 1.00 39.16 88 SER A N 1
ATOM 677 C CA . SER A 1 88 ? -4.968 4.863 20.565 1.00 39.16 88 SER A CA 1
ATOM 678 C C . SER A 1 88 ? -4.528 4.422 19.162 1.00 39.16 88 SER A C 1
ATOM 680 O O . SER A 1 88 ? -3.930 3.375 18.943 1.00 39.16 88 SER A O 1
ATOM 682 N N . SER A 1 89 ? -4.844 5.300 18.209 1.00 40.06 89 SER A N 1
ATOM 683 C CA . SER A 1 89 ? -4.005 5.759 17.095 1.00 40.06 89 SER A CA 1
ATOM 684 C C . SER A 1 89 ? -3.261 4.739 16.209 1.00 40.06 89 SER A C 1
ATOM 686 O O . SER A 1 89 ? -2.186 4.242 16.521 1.00 40.06 89 SER A O 1
ATOM 688 N N . ALA A 1 90 ? -3.834 4.549 15.015 1.00 48.59 90 ALA A N 1
ATOM 689 C CA . ALA A 1 90 ? -3.185 4.481 13.700 1.00 48.59 90 ALA A CA 1
ATOM 690 C C . ALA A 1 90 ? -1.754 3.903 13.573 1.00 48.59 90 ALA A C 1
ATOM 692 O O . ALA A 1 90 ? -0.785 4.590 13.893 1.00 48.59 90 ALA A O 1
ATOM 693 N N . LYS A 1 91 ? -1.632 2.738 12.897 1.00 49.41 91 LYS A N 1
ATOM 694 C CA . LYS A 1 91 ? -0.689 2.434 11.778 1.00 49.41 91 LYS A CA 1
ATOM 695 C C . LYS A 1 91 ? -0.839 0.974 11.259 1.00 49.41 91 LYS A C 1
ATOM 697 O O . LYS A 1 91 ? -1.565 0.205 11.883 1.00 49.41 91 LYS A O 1
ATOM 702 N N . PRO A 1 92 ? -0.315 0.635 10.055 1.00 49.16 92 PRO A N 1
ATOM 703 C CA . PRO A 1 92 ? -1.048 -0.148 9.050 1.00 49.16 92 PRO A CA 1
ATOM 704 C C . PRO A 1 92 ? -0.813 -1.669 9.049 1.00 49.16 92 PRO A C 1
ATOM 706 O O . PRO A 1 92 ? 0.216 -2.177 9.479 1.00 49.16 92 PRO A O 1
ATOM 709 N N . LEU A 1 93 ? -1.817 -2.356 8.493 1.00 42.94 93 LEU A N 1
ATOM 710 C CA . LEU A 1 93 ? -1.983 -3.801 8.324 1.00 42.94 93 LEU A CA 1
ATOM 711 C C . LEU A 1 93 ? -1.118 -4.384 7.191 1.00 42.94 93 LEU A C 1
ATOM 713 O O . LEU A 1 93 ? -1.213 -3.924 6.054 1.00 42.94 93 LEU A O 1
ATOM 717 N N . THR A 1 94 ? -0.414 -5.484 7.466 1.00 38.12 94 THR A N 1
ATOM 718 C CA . THR A 1 94 ? 0.004 -6.478 6.462 1.00 38.12 94 THR A CA 1
ATOM 719 C C . THR A 1 94 ? -0.752 -7.792 6.701 1.00 38.12 94 THR A C 1
ATOM 721 O O . THR A 1 94 ? -0.796 -8.333 7.806 1.00 38.12 94 THR A O 1
ATOM 724 N N . LEU A 1 95 ? -1.436 -8.260 5.654 1.00 44.06 95 LEU A N 1
ATOM 725 C CA . LEU A 1 95 ? -2.291 -9.452 5.616 1.00 44.06 95 LEU A CA 1
ATOM 726 C C . LEU A 1 95 ? -1.455 -10.738 5.506 1.00 44.06 95 LEU A C 1
ATOM 728 O O . LEU A 1 95 ? -0.517 -10.757 4.717 1.00 44.06 95 LEU A O 1
ATOM 732 N N . THR A 1 96 ? -1.856 -11.817 6.199 1.00 34.44 96 THR A N 1
ATOM 733 C CA . THR A 1 96 ? -1.886 -13.218 5.689 1.00 34.44 96 THR A CA 1
ATOM 734 C C . THR A 1 96 ? -2.388 -14.222 6.755 1.00 34.44 96 THR A C 1
ATOM 736 O O . THR A 1 96 ? -1.940 -14.170 7.901 1.00 34.44 96 THR A O 1
ATOM 739 N N . ALA A 1 97 ? -3.358 -15.054 6.319 1.00 35.56 97 ALA A N 1
ATOM 740 C CA . ALA A 1 97 ? -3.826 -16.412 6.709 1.00 35.56 97 ALA A CA 1
ATOM 741 C C . ALA A 1 97 ? -3.786 -16.853 8.202 1.00 35.56 97 ALA A C 1
ATOM 743 O O . ALA A 1 97 ? -2.734 -16.802 8.820 1.00 35.56 97 ALA A O 1
ATOM 744 N N . ALA A 1 98 ? -4.897 -17.170 8.895 1.00 37.97 98 ALA A N 1
ATOM 745 C CA . ALA A 1 98 ? -5.889 -18.268 8.777 1.00 37.97 98 ALA A CA 1
ATOM 746 C C . ALA A 1 98 ? -5.518 -19.555 9.563 1.00 37.97 98 ALA A C 1
ATOM 748 O O . ALA A 1 98 ? -4.734 -20.351 9.066 1.00 37.97 98 ALA A O 1
ATOM 749 N N . ALA A 1 99 ? -6.135 -19.769 10.742 1.00 33.94 99 ALA A N 1
ATOM 750 C CA . ALA A 1 99 ? -6.420 -21.080 11.363 1.00 33.94 99 ALA A CA 1
ATOM 751 C C . ALA A 1 99 ? -7.376 -20.925 12.578 1.00 33.94 99 ALA A C 1
ATOM 753 O O . ALA A 1 99 ? -7.342 -19.912 13.270 1.00 33.94 99 ALA A O 1
ATOM 754 N N . VAL A 1 100 ? -8.255 -21.910 12.781 1.00 37.56 100 VAL A N 1
ATOM 755 C CA . VAL A 1 100 ? -9.420 -21.965 13.696 1.00 37.56 100 VAL A CA 1
ATOM 756 C C . VAL A 1 100 ? -9.023 -22.478 15.101 1.00 37.56 100 VAL A C 1
ATOM 758 O O . VAL A 1 100 ? -8.159 -23.350 15.156 1.00 37.56 100 VAL A O 1
ATOM 761 N N . PRO A 1 101 ? -9.626 -22.010 16.222 1.00 44.44 101 PRO A N 1
ATOM 762 C CA . PRO A 1 101 ? -9.326 -22.518 17.569 1.00 44.44 101 PRO A CA 1
ATOM 763 C C . PRO A 1 101 ? -10.301 -23.613 18.050 1.00 44.44 101 PRO A C 1
ATOM 765 O O . PRO A 1 101 ? -11.511 -23.510 17.848 1.00 44.44 101 PRO A O 1
ATOM 768 N N . GLU A 1 102 ? -9.770 -24.617 18.754 1.00 40.34 102 GLU A N 1
ATOM 769 C CA . GLU A 1 102 ? -10.512 -25.706 19.406 1.00 40.34 102 GLU A CA 1
ATOM 770 C C . GLU A 1 102 ? -10.374 -25.625 20.943 1.00 40.34 102 GLU A C 1
ATOM 772 O O . GLU A 1 102 ? -9.268 -25.545 21.473 1.00 40.34 102 GLU A O 1
ATOM 777 N N . SER A 1 103 ? -11.518 -25.719 21.635 1.00 39.44 103 SER A N 1
ATOM 778 C CA . SER A 1 103 ? -11.739 -26.114 23.047 1.00 39.44 103 SER A CA 1
ATOM 779 C C . SER A 1 103 ? -11.359 -25.169 24.219 1.00 39.44 103 SER A C 1
ATOM 781 O O . SER A 1 103 ? -10.197 -24.916 24.513 1.00 39.44 103 SER A O 1
ATOM 783 N N . ILE A 1 104 ? -12.392 -24.734 24.961 1.00 48.00 104 ILE A N 1
ATOM 784 C CA . ILE A 1 104 ? -12.399 -24.217 26.354 1.00 48.00 104 ILE A CA 1
ATOM 785 C C . ILE A 1 104 ? -13.540 -24.978 27.071 1.00 48.00 104 ILE A C 1
ATOM 787 O O . ILE A 1 104 ? -14.584 -25.136 26.427 1.00 48.00 104 ILE A O 1
ATOM 791 N N . PRO A 1 105 ? -13.382 -25.528 28.300 1.00 48.12 105 PRO A N 1
ATOM 792 C CA . PRO A 1 105 ? -13.785 -24.858 29.573 1.00 48.12 105 PRO A CA 1
ATOM 793 C C . PRO A 1 105 ? -12.927 -25.304 30.796 1.00 48.12 105 PRO A C 1
ATOM 795 O O . PRO A 1 105 ? -12.175 -26.260 30.679 1.00 48.12 105 PRO A O 1
ATOM 798 N N . ASN A 1 106 ? -12.935 -24.774 32.028 1.00 38.56 106 ASN A N 1
ATOM 799 C CA . ASN A 1 106 ? -13.534 -23.667 32.800 1.00 38.56 106 ASN A CA 1
ATOM 800 C C . ASN A 1 106 ? -12.753 -23.650 34.158 1.00 38.56 106 ASN A C 1
ATOM 802 O O . ASN A 1 106 ? -12.245 -24.691 34.557 1.00 38.56 106 ASN A O 1
ATOM 806 N N . MET A 1 107 ? -12.438 -22.511 34.791 1.00 39.72 107 MET A N 1
ATOM 807 C CA . MET A 1 107 ? -13.252 -21.703 35.730 1.00 39.72 107 MET A CA 1
ATOM 808 C C . MET A 1 107 ? -13.166 -22.189 37.201 1.00 39.72 107 MET A C 1
ATOM 810 O O . MET A 1 107 ? -13.529 -23.314 37.517 1.00 39.72 107 MET A O 1
ATOM 814 N N . PHE A 1 108 ? -12.632 -21.313 38.061 1.00 46.84 108 PHE A N 1
ATOM 815 C CA . PHE A 1 108 ? -12.425 -21.411 39.518 1.00 46.84 108 PHE A CA 1
ATOM 816 C C . PHE A 1 108 ? -13.569 -22.055 40.335 1.00 46.84 108 PHE A C 1
ATOM 818 O O . PHE A 1 108 ? -14.733 -21.792 40.032 1.00 46.84 108 PHE A O 1
ATOM 825 N N . PRO A 1 109 ? -13.248 -22.722 41.466 1.00 43.41 109 PRO A N 1
ATOM 826 C CA . PRO A 1 109 ? -14.144 -22.811 42.620 1.00 43.41 109 PRO A CA 1
ATOM 827 C C . PRO A 1 109 ? -13.504 -22.238 43.905 1.00 43.41 109 PRO A C 1
ATOM 829 O O . PRO A 1 109 ? -12.337 -22.496 44.199 1.00 43.41 109 PRO A O 1
ATOM 832 N N . GLN A 1 110 ? -14.284 -21.472 44.668 1.00 42.03 110 GLN A N 1
ATOM 833 C CA . GLN A 1 110 ? -13.945 -20.891 45.972 1.00 42.03 110 GLN A CA 1
ATOM 834 C C . GLN A 1 110 ? -15.011 -21.327 47.007 1.00 42.03 110 GLN A C 1
ATOM 836 O O . GLN A 1 110 ? -16.166 -21.507 46.621 1.00 42.03 110 GLN A O 1
ATOM 841 N N . ASP A 1 111 ? -14.576 -21.447 48.271 1.00 33.97 111 ASP A N 1
ATOM 842 C CA . ASP A 1 111 ? -15.290 -21.536 49.571 1.00 33.97 111 ASP A CA 1
ATOM 843 C C . ASP A 1 111 ? -15.802 -22.880 50.147 1.00 33.97 111 ASP A C 1
ATOM 845 O O . ASP A 1 111 ? -16.644 -23.554 49.554 1.00 33.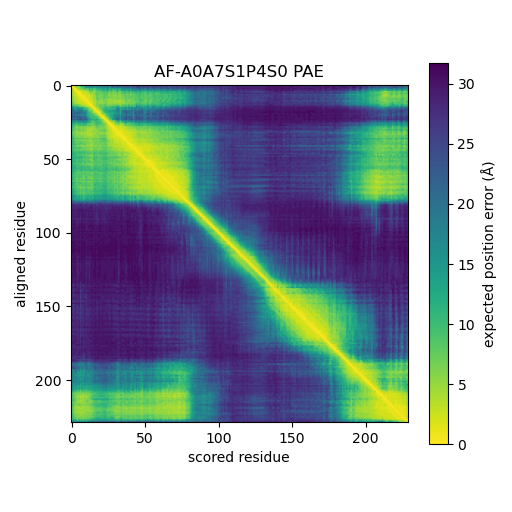97 111 ASP A O 1
ATOM 849 N N . ALA A 1 112 ? -15.338 -23.186 51.378 1.00 35.06 112 ALA A N 1
ATOM 850 C CA . ALA A 1 112 ? -16.140 -23.549 52.568 1.00 35.06 112 ALA A CA 1
ATOM 851 C C . ALA A 1 112 ? -15.281 -23.587 53.872 1.00 35.06 112 ALA A C 1
ATOM 853 O O . ALA A 1 112 ? -14.118 -23.983 53.830 1.00 35.06 112 ALA A O 1
ATOM 854 N N . ASP A 1 113 ? -15.908 -23.160 54.977 1.00 36.03 113 ASP A N 1
ATOM 855 C CA . ASP A 1 113 ? -15.506 -22.973 56.397 1.00 36.03 113 ASP A CA 1
ATOM 856 C C . ASP A 1 113 ? -14.900 -24.174 57.165 1.00 36.03 113 ASP A C 1
ATOM 858 O O . ASP A 1 113 ? -15.214 -25.313 56.822 1.00 36.03 113 ASP A O 1
ATOM 862 N N . ASP A 1 114 ? -14.148 -23.894 58.256 1.00 34.09 114 ASP A N 1
ATOM 863 C CA . ASP A 1 114 ? -14.412 -24.396 59.639 1.00 34.09 114 ASP A CA 1
ATOM 864 C C . ASP A 1 114 ? -13.461 -23.777 60.718 1.00 34.09 114 ASP A C 1
ATOM 866 O O . ASP A 1 114 ? -12.237 -23.776 60.563 1.00 34.09 114 ASP A O 1
ATOM 870 N N . GLU A 1 115 ? -14.036 -23.292 61.829 1.00 37.25 115 GLU A N 1
ATOM 871 C CA . GLU A 1 115 ? -13.449 -22.954 63.163 1.00 37.25 115 GLU A CA 1
ATOM 872 C C . GLU A 1 115 ? -13.985 -24.016 64.183 1.00 37.25 115 GLU A C 1
ATOM 874 O O . GLU A 1 115 ? -14.712 -24.900 63.728 1.00 37.25 115 GLU A O 1
ATOM 879 N N . PRO A 1 116 ? -13.827 -23.994 65.539 1.00 54.41 116 PRO A N 1
ATOM 880 C CA . PRO A 1 116 ? -12.946 -23.277 66.487 1.00 54.41 116 PRO A CA 1
ATOM 881 C C . PRO A 1 116 ? -12.407 -24.149 67.672 1.00 54.41 116 PRO A C 1
ATOM 883 O O . PRO A 1 116 ? -12.672 -25.347 67.766 1.00 54.41 116 PRO A O 1
ATOM 886 N N . GLY A 1 117 ? -11.712 -23.515 68.635 1.00 32.62 117 GLY A N 1
ATOM 887 C CA . GLY A 1 117 ? -11.509 -23.974 70.034 1.00 32.62 117 GLY A CA 1
ATOM 888 C C . GLY A 1 117 ? -10.157 -23.526 70.629 1.00 32.62 117 GLY A C 1
ATOM 889 O O . GLY A 1 117 ? -9.176 -23.488 69.894 1.00 32.62 117 GLY A O 1
ATOM 890 N N . ASP A 1 118 ? -9.949 -23.199 71.912 1.00 34.31 118 ASP A N 1
ATOM 891 C CA . ASP A 1 118 ? -10.752 -23.074 73.146 1.00 34.31 118 ASP A CA 1
ATOM 892 C C . ASP A 1 118 ? -9.849 -22.402 74.240 1.00 34.31 118 ASP A C 1
ATOM 894 O O . ASP A 1 118 ? -8.647 -22.237 74.031 1.00 34.31 118 ASP A O 1
ATOM 898 N N . VAL A 1 119 ? -10.454 -22.000 75.362 1.00 40.38 119 VAL A N 1
ATOM 899 C CA . VAL A 1 119 ? -10.147 -20.996 76.416 1.00 40.38 119 VAL A CA 1
ATOM 900 C C . VAL A 1 119 ? -9.148 -21.343 77.561 1.00 40.38 119 VAL A C 1
ATOM 902 O O . VAL A 1 119 ? -8.641 -22.460 77.633 1.00 40.38 119 VAL A O 1
ATOM 905 N N . ASN A 1 120 ? -8.988 -20.369 78.499 1.00 36.62 120 ASN A N 1
ATOM 906 C CA . ASN A 1 120 ? -8.746 -20.421 79.983 1.00 36.62 120 ASN A CA 1
ATOM 907 C C . ASN A 1 120 ? -7.411 -19.783 80.501 1.00 36.62 120 ASN A C 1
ATOM 909 O O . ASN A 1 120 ? -6.398 -19.968 79.833 1.00 36.62 120 ASN A O 1
ATOM 913 N N . ASP A 1 121 ? -7.241 -19.065 81.642 1.00 36.56 121 ASP A N 1
ATOM 914 C CA . ASP A 1 121 ? -8.044 -18.660 82.839 1.00 36.56 121 ASP A CA 1
ATOM 915 C C . ASP A 1 121 ? -7.313 -17.574 83.710 1.00 36.56 121 ASP A C 1
ATOM 917 O O . ASP A 1 121 ? -6.106 -17.400 83.540 1.00 36.56 121 ASP A O 1
ATOM 921 N N . SER A 1 122 ? -8.064 -16.948 84.643 1.00 40.00 122 SER A N 1
ATOM 922 C CA . SER A 1 122 ? -7.860 -16.057 85.841 1.00 40.00 122 SER A CA 1
ATOM 923 C C . SER A 1 122 ? -6.579 -16.130 86.728 1.00 40.00 122 SER A C 1
ATOM 925 O O . SER A 1 122 ? -5.817 -17.080 86.590 1.00 40.00 122 SER A O 1
ATOM 927 N N . ASP A 1 123 ? -6.309 -15.320 87.788 1.00 42.22 123 ASP A N 1
ATOM 928 C CA . ASP A 1 123 ? -6.629 -13.963 88.363 1.00 42.22 123 ASP A CA 1
ATOM 929 C C . ASP A 1 123 ? -5.938 -13.844 89.788 1.00 42.22 123 ASP A C 1
ATOM 931 O O . ASP A 1 123 ? -5.359 -14.847 90.212 1.00 42.22 123 ASP A O 1
ATOM 935 N N . GLU A 1 124 ? -6.038 -12.687 90.501 1.00 44.16 124 GLU A N 1
ATOM 936 C CA . GLU A 1 124 ? -5.946 -12.416 91.997 1.00 44.16 124 GLU A CA 1
ATOM 937 C C . GLU A 1 124 ? -4.572 -12.082 92.710 1.00 44.16 124 GLU A C 1
ATOM 939 O O . GLU A 1 124 ? -3.548 -12.626 92.300 1.00 44.16 124 GLU A O 1
ATOM 944 N N . GLU A 1 125 ? -4.368 -11.263 93.795 1.00 43.25 125 GLU A N 1
ATOM 945 C CA . GLU A 1 125 ? -5.131 -10.390 94.772 1.00 43.25 125 GLU A CA 1
ATOM 946 C C . GLU A 1 125 ? -4.174 -9.518 95.703 1.00 43.25 125 GLU A C 1
ATOM 948 O O . GLU A 1 125 ? -2.953 -9.607 95.549 1.00 43.25 125 GLU A O 1
ATOM 953 N N . GLU A 1 126 ? -4.717 -8.685 96.639 1.00 45.22 126 GLU A N 1
ATOM 954 C CA . GLU A 1 126 ? -4.153 -7.536 97.448 1.00 45.22 126 GLU A CA 1
ATOM 955 C C . GLU A 1 126 ? -3.702 -7.784 98.946 1.00 45.22 126 GLU A C 1
ATOM 957 O O . GLU A 1 126 ? -3.651 -8.928 99.383 1.00 45.22 126 GLU A O 1
ATOM 962 N N . GLU A 1 127 ? -3.381 -6.722 99.749 1.00 35.78 127 GLU A N 1
ATOM 963 C CA . GLU A 1 127 ? -3.127 -6.726 101.234 1.00 35.78 127 GLU A CA 1
ATOM 964 C C . GLU A 1 127 ? -3.443 -5.359 101.969 1.00 35.78 127 GLU A C 1
ATOM 966 O O . GLU A 1 127 ? -3.421 -4.309 101.327 1.00 35.78 127 GLU A O 1
ATOM 971 N N . ASP A 1 128 ? -3.687 -5.386 103.305 1.00 42.16 128 ASP A N 1
ATOM 972 C CA . ASP A 1 128 ? -4.633 -4.606 104.192 1.00 42.16 128 ASP A CA 1
ATOM 973 C C . ASP A 1 128 ? -4.001 -3.722 105.346 1.00 42.16 128 ASP A C 1
ATOM 975 O O . ASP A 1 128 ? -2.795 -3.848 105.563 1.00 42.16 128 ASP A 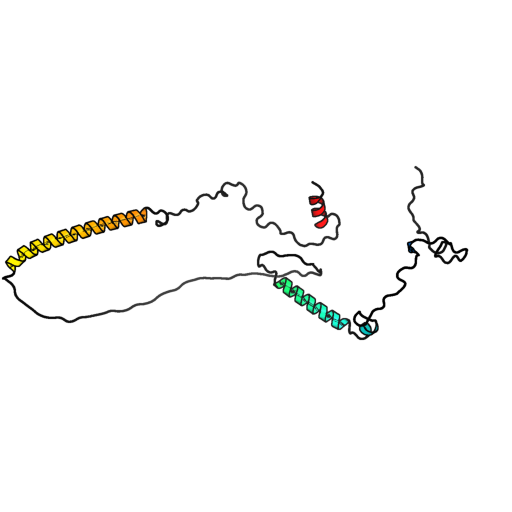O 1
ATOM 979 N N . ASP A 1 129 ? -4.768 -2.879 106.106 1.00 36.94 129 ASP A N 1
ATOM 980 C CA . ASP A 1 129 ? -4.392 -2.250 107.434 1.00 36.94 129 ASP A CA 1
ATOM 981 C C . ASP A 1 129 ? -5.562 -1.681 108.349 1.00 36.94 129 ASP A C 1
ATOM 983 O O . ASP A 1 129 ? -6.320 -0.805 107.923 1.00 36.94 129 ASP A O 1
ATOM 987 N N . ASP A 1 130 ? -5.596 -2.175 109.614 1.00 40.31 130 ASP A N 1
ATOM 988 C CA . ASP A 1 130 ? -6.249 -1.981 110.969 1.00 40.31 130 ASP A CA 1
ATOM 989 C C . ASP A 1 130 ? -7.324 -0.912 111.437 1.00 40.31 130 ASP A C 1
ATOM 991 O O . ASP A 1 130 ? -7.165 0.298 111.256 1.00 40.31 130 ASP A O 1
ATOM 995 N N . ASP A 1 131 ? -8.348 -1.428 112.188 1.00 42.53 131 ASP A N 1
ATOM 996 C CA . ASP A 1 131 ? -9.050 -1.137 113.508 1.00 42.53 131 ASP A CA 1
ATOM 997 C C . ASP A 1 131 ? -9.072 0.283 114.200 1.00 42.53 131 ASP A C 1
ATOM 999 O O . ASP A 1 131 ? -8.123 1.051 114.082 1.00 42.53 131 ASP A O 1
ATOM 1003 N N . ASP A 1 132 ? -10.012 0.768 115.063 1.00 42.78 132 ASP A N 1
ATOM 1004 C CA . ASP A 1 132 ? -11.292 0.338 115.699 1.00 42.78 132 ASP A CA 1
ATOM 1005 C C . ASP A 1 132 ? -12.016 1.515 116.466 1.00 42.78 132 ASP A C 1
ATOM 1007 O O . ASP A 1 132 ? -11.383 2.500 116.858 1.00 42.78 132 ASP A O 1
ATOM 1011 N N . GLU A 1 133 ? -13.313 1.310 116.787 1.00 43.66 133 GLU A N 1
ATOM 1012 C CA . GLU A 1 133 ? -14.147 1.768 117.947 1.00 43.66 133 GLU A CA 1
ATOM 1013 C C . GLU A 1 133 ? -14.921 3.132 118.038 1.00 43.66 133 GLU A C 1
ATOM 1015 O O . GLU A 1 133 ? -14.427 4.242 117.838 1.00 43.66 133 GLU A O 1
ATOM 1020 N N . GLU A 1 134 ? -16.189 3.016 118.479 1.00 50.22 134 GLU A N 1
ATOM 1021 C CA . GLU A 1 134 ? -17.412 3.763 118.115 1.00 50.22 134 GLU A CA 1
ATOM 1022 C C . GLU A 1 134 ? -18.204 4.193 119.387 1.00 50.22 134 GLU A C 1
ATOM 1024 O O . GLU A 1 134 ? -18.320 3.394 120.306 1.00 50.22 134 GLU A O 1
ATOM 1029 N N . GLU A 1 135 ? -18.707 5.449 119.469 1.00 48.88 135 GLU A N 1
ATOM 1030 C CA . GLU A 1 135 ? -19.919 5.928 120.227 1.00 48.88 135 GLU A CA 1
ATOM 1031 C C . GLU A 1 135 ? -19.923 7.472 120.448 1.00 48.88 135 GLU A C 1
ATOM 1033 O O . GLU A 1 135 ? -20.967 8.097 120.651 1.00 48.88 135 GLU A O 1
ATOM 1038 N N . ALA A 1 136 ? -18.790 8.169 120.268 1.00 52.50 136 ALA A N 1
ATOM 1039 C CA . ALA A 1 136 ? -18.774 9.641 120.119 1.00 52.50 136 ALA A CA 1
ATOM 1040 C C . ALA A 1 136 ? -19.286 10.113 118.734 1.00 52.50 136 ALA A C 1
ATOM 1042 O O . ALA A 1 136 ? -19.492 11.309 118.493 1.00 52.50 136 ALA A O 1
ATOM 1043 N N . GLU A 1 137 ? -19.508 9.163 117.824 1.00 56.00 137 GLU A N 1
ATOM 1044 C CA . GLU A 1 137 ? -19.890 9.363 116.429 1.00 56.00 137 GLU A CA 1
ATOM 1045 C C . GLU A 1 137 ? -21.378 9.655 116.216 1.00 56.00 137 GLU A C 1
ATOM 1047 O O . GLU A 1 137 ? -21.713 10.274 115.214 1.00 56.00 137 GLU A O 1
ATOM 1052 N N . LEU A 1 138 ? -22.270 9.374 117.170 1.00 49.28 138 LEU A N 1
ATOM 1053 C CA . LEU A 1 138 ? -23.725 9.527 116.980 1.00 49.28 138 LEU A CA 1
ATOM 1054 C C . LEU A 1 138 ? -24.171 10.979 116.674 1.00 49.28 138 LEU A C 1
ATOM 1056 O O . LEU A 1 138 ? -25.175 11.230 116.009 1.00 49.28 138 LEU A O 1
ATOM 1060 N N . ARG A 1 139 ? -23.410 11.986 117.135 1.00 54.66 139 ARG A N 1
ATOM 1061 C CA . ARG A 1 139 ? -23.654 13.405 116.787 1.00 54.66 139 ARG A CA 1
ATOM 1062 C C . ARG A 1 139 ? -22.985 13.829 115.479 1.00 54.66 139 ARG A C 1
ATOM 1064 O O . ARG A 1 139 ? -23.490 14.740 114.828 1.00 54.66 139 ARG A O 1
ATOM 1071 N N . ARG A 1 140 ? -21.904 13.149 115.076 1.00 61.44 140 ARG A N 1
ATOM 1072 C CA . ARG A 1 140 ? -21.366 13.220 113.709 1.00 61.44 140 ARG A CA 1
ATOM 1073 C C . ARG A 1 140 ? -22.292 12.508 112.730 1.00 61.44 140 ARG A C 1
ATOM 1075 O O . ARG A 1 140 ? -22.338 12.920 111.586 1.00 61.44 140 ARG A O 1
ATOM 1082 N N . GLU A 1 141 ? -23.065 11.518 113.165 1.00 58.25 141 GLU A N 1
ATOM 1083 C CA . GLU A 1 141 ? -23.970 10.737 112.325 1.00 58.25 141 GLU A CA 1
ATOM 1084 C C . GLU A 1 141 ? -25.150 11.569 111.808 1.00 58.25 141 GLU A C 1
ATOM 1086 O O . GLU A 1 141 ? -25.492 11.470 110.641 1.00 58.25 141 GLU A O 1
ATOM 1091 N N . LEU A 1 142 ? -25.706 12.503 112.589 1.00 56.47 142 LEU A N 1
ATOM 1092 C CA . LEU A 1 142 ? -26.756 13.408 112.085 1.00 56.47 142 LEU A CA 1
ATOM 1093 C C . LEU A 1 142 ? -26.233 14.459 111.0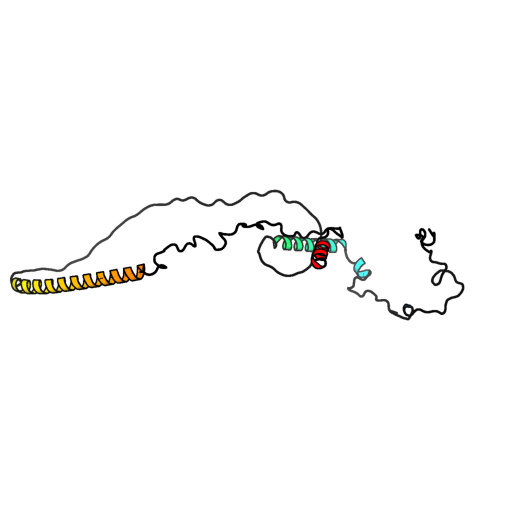88 1.00 56.47 142 LEU A C 1
ATOM 1095 O O . LEU A 1 142 ? -26.928 14.808 110.131 1.00 56.47 142 LEU A O 1
ATOM 1099 N N . GLU A 1 143 ? -25.012 14.962 111.281 1.00 62.47 143 GLU A N 1
ATOM 1100 C CA . GLU A 1 143 ? -24.347 15.836 110.303 1.00 62.47 143 GLU A CA 1
ATOM 1101 C C . GLU A 1 143 ? -23.863 15.048 109.078 1.00 62.47 143 GLU A C 1
ATOM 1103 O O . GLU A 1 143 ? -23.950 15.559 107.962 1.00 62.47 143 GLU A O 1
ATOM 1108 N N . LYS A 1 144 ? -23.446 13.788 109.261 1.00 64.44 144 LYS A N 1
ATOM 1109 C CA . LYS A 1 144 ? -23.123 12.825 108.203 1.00 64.44 144 LYS A CA 1
ATOM 1110 C C . LYS A 1 144 ? -24.370 12.504 107.392 1.00 64.44 144 LYS A C 1
ATOM 1112 O O . LYS A 1 144 ? -24.265 12.613 106.190 1.00 64.44 144 LYS A O 1
ATOM 1117 N N . ILE A 1 145 ? -25.541 12.293 108.001 1.00 60.69 145 ILE A N 1
ATOM 1118 C CA . ILE A 1 145 ? -26.826 12.084 107.306 1.00 60.69 145 ILE A CA 1
ATOM 1119 C C . ILE A 1 145 ? -27.255 13.340 106.543 1.00 60.69 145 ILE A C 1
ATOM 1121 O O . ILE A 1 145 ? -27.783 13.241 105.442 1.00 60.69 145 ILE A O 1
ATOM 1125 N N . LYS A 1 146 ? -27.046 14.547 107.087 1.00 66.12 146 LYS A N 1
ATOM 1126 C CA . LYS A 1 146 ? -27.380 15.791 106.371 1.00 66.12 146 LYS A CA 1
ATOM 1127 C C . LYS A 1 146 ? -26.436 16.038 105.191 1.00 66.12 146 LYS A C 1
ATOM 1129 O O . LYS A 1 146 ? -26.901 16.440 104.128 1.00 66.12 146 LYS A O 1
ATOM 1134 N N . ARG A 1 147 ? -25.143 15.764 105.377 1.00 70.38 147 ARG A N 1
ATOM 1135 C CA . ARG A 1 147 ? -24.117 15.807 104.329 1.00 70.38 147 ARG A CA 1
ATOM 1136 C C . ARG A 1 147 ? -24.346 14.718 103.281 1.00 70.38 147 ARG A C 1
ATOM 1138 O O . ARG A 1 147 ? -24.264 15.015 102.104 1.00 70.38 147 ARG A O 1
ATOM 1145 N N . GLU A 1 148 ? -24.715 13.516 103.701 1.00 69.44 148 GLU A N 1
ATOM 1146 C CA . GLU A 1 148 ? -25.052 12.363 102.860 1.00 69.44 148 GLU A CA 1
ATOM 1147 C C . GLU A 1 148 ? -26.322 12.632 102.056 1.00 69.44 148 GLU A C 1
ATOM 1149 O O . GLU A 1 148 ? -26.349 12.342 100.872 1.00 69.44 148 GLU A O 1
ATOM 1154 N N . ARG A 1 149 ? -27.337 13.293 102.631 1.00 73.19 149 ARG A N 1
ATOM 1155 C CA . ARG A 1 149 ? -28.529 13.717 101.878 1.00 73.19 149 ARG A CA 1
ATOM 1156 C C . ARG A 1 149 ? -28.245 14.822 100.870 1.00 73.19 149 ARG A C 1
ATOM 1158 O O . ARG A 1 149 ? -28.827 14.817 99.794 1.00 73.19 149 ARG A O 1
ATOM 1165 N N . GLU A 1 150 ? -27.406 15.792 101.226 1.00 73.19 150 GLU A N 1
ATOM 1166 C CA . GLU A 1 150 ? -26.998 16.864 100.311 1.00 73.19 150 GLU A CA 1
ATOM 1167 C C . GLU A 1 150 ? -26.103 16.312 99.190 1.00 73.19 150 GLU A C 1
ATOM 1169 O O . GLU A 1 150 ? -26.229 16.720 98.038 1.00 73.19 150 GLU A O 1
ATOM 1174 N N . GLU A 1 151 ? -25.258 15.330 99.500 1.00 72.81 151 GLU A N 1
ATOM 1175 C CA . GLU A 1 151 ? -24.415 14.604 98.551 1.00 72.81 151 GLU A CA 1
ATOM 1176 C C . GLU A 1 151 ? -25.232 13.651 97.666 1.00 72.81 151 GLU A C 1
ATOM 1178 O O . GLU A 1 151 ? -24.985 13.582 96.466 1.00 72.81 151 GLU A O 1
ATOM 1183 N N . GLU A 1 152 ? -26.274 13.009 98.199 1.00 74.56 152 GLU A N 1
ATOM 1184 C CA . GLU A 1 152 ? -27.227 12.191 97.445 1.00 74.56 152 GLU A CA 1
ATOM 1185 C C . GLU A 1 152 ? -28.122 13.058 96.548 1.00 74.56 152 GLU A C 1
ATOM 1187 O O . GLU A 1 152 ? -28.343 12.713 95.391 1.00 74.56 152 GLU A O 1
ATOM 1192 N N . GLU A 1 153 ? -28.591 14.222 97.011 1.00 76.44 153 GLU A N 1
ATOM 1193 C CA . GLU A 1 153 ? -29.338 15.173 96.176 1.00 76.44 153 GLU A CA 1
ATOM 1194 C C . GLU A 1 153 ? -28.444 15.766 95.076 1.00 76.44 153 GLU A C 1
ATOM 1196 O O . GLU A 1 153 ? -28.876 15.897 93.928 1.00 76.44 153 GLU A O 1
ATOM 1201 N N . ARG A 1 154 ? -27.177 16.066 95.387 1.00 76.62 154 ARG A N 1
ATOM 1202 C CA . ARG A 1 154 ? -26.173 16.524 94.415 1.00 76.62 154 ARG A CA 1
ATOM 1203 C C . ARG A 1 154 ? -25.840 15.432 93.401 1.00 76.62 154 ARG A C 1
ATOM 1205 O O . ARG A 1 154 ? -25.840 15.717 92.209 1.00 76.62 154 ARG A O 1
ATOM 1212 N N . SER A 1 155 ? -25.654 14.193 93.852 1.00 74.81 155 SER A N 1
ATOM 1213 C CA . SER A 1 155 ? -25.443 13.011 93.008 1.00 74.81 155 SER A CA 1
ATOM 1214 C C . SER A 1 155 ? -26.659 12.736 92.123 1.00 74.81 155 SER A C 1
ATOM 1216 O O . SER A 1 155 ? -26.522 12.530 90.920 1.00 74.81 155 SER A O 1
ATOM 1218 N N . LYS A 1 156 ? -27.875 12.853 92.667 1.00 78.75 156 LYS A N 1
ATOM 1219 C CA . LYS A 1 156 ? -29.128 12.681 91.924 1.00 78.75 156 LYS A CA 1
ATOM 1220 C C . LYS A 1 156 ? -29.352 13.791 90.898 1.00 78.75 156 LYS A C 1
ATOM 1222 O O . LYS A 1 156 ? -29.792 13.501 89.792 1.00 78.75 156 LYS A O 1
ATOM 1227 N N . ARG A 1 157 ? -29.013 15.042 91.220 1.00 76.88 157 ARG A N 1
ATOM 1228 C CA . ARG A 1 157 ? -29.118 16.183 90.297 1.00 76.88 157 ARG A CA 1
ATOM 1229 C C . ARG A 1 157 ? -28.041 16.157 89.212 1.00 76.88 157 ARG A C 1
ATOM 1231 O O . ARG A 1 157 ? -28.313 16.540 88.078 1.00 76.88 157 ARG A O 1
ATOM 1238 N N . GLU A 1 158 ? -26.842 15.675 89.530 1.00 77.50 158 GLU A N 1
ATOM 1239 C CA . GLU A 1 158 ? -25.795 15.391 88.542 1.00 77.50 158 GLU A CA 1
ATOM 1240 C C . GLU A 1 158 ? -26.166 14.190 87.655 1.00 77.50 158 GLU A C 1
ATOM 1242 O O . GLU A 1 158 ? -25.912 14.227 86.452 1.00 77.50 158 GLU A O 1
ATOM 1247 N N . ALA A 1 159 ? -26.826 13.165 88.204 1.00 79.81 159 ALA A N 1
ATOM 1248 C CA . ALA A 1 159 ? -27.344 12.028 87.445 1.00 79.81 159 ALA A CA 1
ATOM 1249 C C . ALA A 1 159 ? -28.504 12.429 86.519 1.00 79.81 159 ALA A C 1
ATOM 1251 O O . ALA A 1 159 ? -28.520 12.024 85.361 1.00 79.81 159 ALA A O 1
ATOM 1252 N N . GLU A 1 160 ? -29.433 13.268 86.985 1.00 79.88 160 GLU A N 1
ATOM 1253 C CA . GLU A 1 160 ? -30.539 13.794 86.174 1.00 79.88 160 GLU A CA 1
ATOM 1254 C C . GLU A 1 160 ? -30.026 14.742 85.077 1.00 79.88 160 GLU A C 1
ATOM 1256 O O . GLU A 1 160 ? -30.437 14.627 83.926 1.00 79.88 160 GLU A O 1
ATOM 1261 N N . GLY A 1 161 ? -29.045 15.599 85.389 1.00 79.81 161 GLY A N 1
ATOM 1262 C CA . GLY A 1 161 ? -28.374 16.445 84.398 1.00 79.81 161 GLY A CA 1
ATOM 1263 C C . GLY A 1 161 ? -27.583 15.647 83.354 1.00 79.81 161 GLY A C 1
ATOM 1264 O O . GLY A 1 161 ? -27.625 15.983 82.171 1.00 79.81 161 GLY A O 1
ATOM 1265 N N . ARG A 1 162 ? -26.909 14.557 83.756 1.00 80.06 162 ARG A N 1
ATOM 1266 C CA . ARG A 1 162 ? -26.260 13.625 82.815 1.00 80.06 162 ARG A CA 1
ATOM 1267 C C . ARG A 1 162 ? -27.276 12.893 81.948 1.00 80.06 162 ARG A C 1
ATOM 1269 O O . ARG A 1 162 ? -27.051 12.805 80.748 1.00 80.06 162 ARG A O 1
ATOM 1276 N N . ALA A 1 163 ? -28.384 12.427 82.522 1.00 81.81 163 ALA A N 1
ATOM 1277 C CA . ALA A 1 163 ? -29.445 11.756 81.776 1.00 81.81 163 ALA A CA 1
ATOM 1278 C C . ALA A 1 163 ? -30.112 12.698 80.758 1.00 81.81 163 ALA A C 1
ATOM 1280 O O . ALA A 1 163 ? -30.387 12.297 79.629 1.00 81.81 163 ALA A O 1
ATOM 1281 N N . GLU A 1 164 ? -30.325 13.968 81.115 1.00 81.06 164 GLU A N 1
ATOM 1282 C CA . GLU A 1 164 ? -30.872 14.974 80.198 1.00 81.06 164 GLU A CA 1
ATOM 1283 C C . GLU A 1 164 ? -29.866 15.351 79.093 1.00 81.06 164 GLU A C 1
ATOM 1285 O O . GLU A 1 164 ? -30.243 15.514 77.928 1.00 81.06 164 GLU A O 1
ATOM 1290 N N . GLU A 1 165 ? -28.570 15.433 79.413 1.00 79.94 165 GLU A N 1
ATOM 1291 C CA . GLU A 1 165 ? -27.518 15.670 78.420 1.00 79.94 165 GLU A CA 1
ATOM 1292 C C . GLU A 1 165 ? -27.333 14.469 77.476 1.00 79.94 165 GLU A C 1
ATOM 1294 O O . GLU A 1 165 ? -27.147 14.657 76.271 1.00 79.94 165 GLU A O 1
ATOM 1299 N N . GLU A 1 166 ? -27.439 13.244 77.989 1.00 82.12 166 GLU A N 1
ATOM 1300 C CA . GLU A 1 166 ? -27.410 12.005 77.212 1.00 82.12 166 GLU A CA 1
ATOM 1301 C C . GLU A 1 166 ? -28.631 11.906 76.291 1.00 82.12 166 GLU A C 1
ATOM 1303 O O . GLU A 1 166 ? -28.461 11.729 75.086 1.00 82.12 166 GLU A O 1
ATOM 1308 N N . ALA A 1 167 ? -29.837 12.199 76.788 1.00 83.19 167 ALA A N 1
ATOM 1309 C CA . ALA A 1 167 ? -31.050 12.268 75.971 1.00 83.19 167 ALA A CA 1
ATOM 1310 C C . ALA A 1 167 ? -30.955 13.341 74.869 1.00 83.19 167 ALA A C 1
ATOM 1312 O O . ALA A 1 167 ? -31.372 13.125 73.726 1.00 83.19 167 ALA A O 1
ATOM 1313 N N . ARG A 1 168 ? -30.357 14.503 75.170 1.00 81.31 168 ARG A N 1
ATOM 1314 C CA . ARG A 1 168 ? -30.115 15.555 74.172 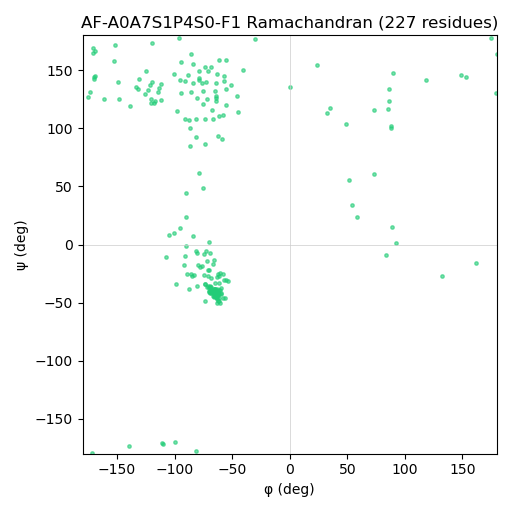1.00 81.31 168 ARG A CA 1
ATOM 1315 C C . ARG A 1 168 ? -29.087 15.118 73.127 1.00 81.31 168 ARG A C 1
ATOM 1317 O O . ARG A 1 168 ? -29.266 15.413 71.943 1.00 81.31 168 ARG A O 1
ATOM 1324 N N . ARG A 1 169 ? -28.024 14.417 73.534 1.00 78.19 169 ARG A N 1
ATOM 1325 C CA . ARG A 1 169 ? -27.022 13.845 72.619 1.00 78.19 169 ARG A CA 1
ATOM 1326 C C . ARG A 1 169 ? -27.652 12.783 71.724 1.00 78.19 169 ARG A C 1
ATOM 1328 O O . ARG A 1 169 ? -27.465 12.853 70.511 1.00 78.19 169 ARG A O 1
ATOM 1335 N N . GLU A 1 170 ? -28.465 11.888 72.276 1.00 78.62 170 GLU A N 1
ATOM 1336 C CA . GLU A 1 170 ? -29.220 10.885 71.520 1.00 78.62 170 GLU A CA 1
ATOM 1337 C C . GLU A 1 170 ? -30.180 11.523 70.514 1.00 78.62 170 GLU A C 1
ATOM 1339 O O . GLU A 1 170 ? -30.250 11.090 69.363 1.00 78.62 170 GLU A O 1
ATOM 1344 N N . GLN A 1 171 ? -30.878 12.598 70.891 1.00 79.62 171 GLN A N 1
ATOM 1345 C CA . GLN A 1 171 ? -31.762 13.316 69.976 1.00 79.62 171 GLN A CA 1
ATOM 1346 C C . GLN A 1 171 ? -30.988 13.964 68.819 1.00 79.62 171 GLN A C 1
ATOM 1348 O O . GLN A 1 171 ? -31.436 13.895 67.675 1.00 79.62 171 GLN A O 1
ATOM 1353 N N . VAL A 1 172 ? -29.816 14.553 69.081 1.00 79.50 172 VAL A N 1
ATOM 1354 C CA . VAL A 1 172 ? -28.950 15.128 68.037 1.00 79.50 172 VAL A CA 1
ATOM 1355 C C . VAL A 1 172 ? -28.396 14.033 67.119 1.00 79.50 172 VAL A C 1
ATOM 1357 O O . VAL A 1 172 ? -28.471 14.176 65.898 1.00 79.50 172 VAL A O 1
ATOM 1360 N N . LEU A 1 173 ? -27.929 12.914 67.678 1.00 74.50 173 LEU A N 1
ATOM 1361 C CA . LEU A 1 173 ? -27.470 11.738 66.928 1.00 74.50 173 LEU A CA 1
ATOM 1362 C C . LEU A 1 173 ? -28.581 11.149 66.047 1.00 74.50 173 LEU A C 1
ATOM 1364 O O . LEU A 1 173 ? -28.354 10.860 64.871 1.00 74.50 173 LEU A O 1
ATOM 1368 N N . ARG A 1 174 ? -29.806 11.054 66.572 1.00 75.62 174 ARG A N 1
ATOM 1369 C CA . ARG A 1 174 ? -30.981 10.554 65.846 1.00 75.62 174 ARG A CA 1
ATOM 1370 C C . ARG A 1 174 ? -31.526 11.548 64.819 1.00 75.62 174 ARG A C 1
ATOM 1372 O O . ARG A 1 174 ? -32.138 11.134 63.838 1.00 75.62 174 ARG A O 1
ATOM 1379 N N . SER A 1 175 ? -31.303 12.849 65.018 1.00 74.25 175 SER A N 1
ATOM 1380 C CA . SER A 1 175 ? -31.757 13.899 64.096 1.00 74.25 175 SER A CA 1
ATOM 1381 C C . SER A 1 175 ? -30.978 13.944 62.778 1.00 74.25 175 SER A C 1
ATOM 1383 O O . SER A 1 175 ? -31.440 14.574 61.828 1.00 74.25 175 SER A O 1
ATOM 1385 N N . ASN A 1 176 ? -29.826 13.265 62.691 1.00 75.38 176 ASN A N 1
ATOM 1386 C CA . ASN A 1 176 ? -29.053 13.163 61.461 1.00 75.38 176 ASN A CA 1
ATOM 1387 C C . ASN A 1 176 ? -29.480 11.916 60.652 1.00 75.38 176 ASN A C 1
ATOM 1389 O O . ASN A 1 176 ? -29.123 10.789 61.017 1.00 75.38 176 ASN A O 1
ATOM 1393 N N . PRO A 1 177 ? -30.194 12.086 59.522 1.00 72.56 177 PRO A N 1
ATOM 1394 C CA . PRO A 1 177 ? -30.625 10.970 58.677 1.00 72.56 177 PRO A CA 1
ATOM 1395 C C . PRO A 1 177 ? -29.456 10.229 58.005 1.00 72.56 177 PRO A C 1
ATOM 1397 O O . PRO A 1 177 ? -29.654 9.132 57.494 1.00 72.56 177 PRO A O 1
ATOM 1400 N N . LEU A 1 178 ? -28.241 10.799 58.012 1.00 64.62 178 LEU A N 1
ATOM 1401 C CA . LEU A 1 178 ? -27.023 10.163 57.499 1.00 64.62 178 LEU A CA 1
ATOM 1402 C C . LEU A 1 178 ? -26.362 9.222 58.528 1.00 64.62 178 LEU A C 1
ATOM 1404 O O . LEU A 1 178 ? -25.674 8.288 58.135 1.00 64.62 178 LEU A O 1
ATOM 1408 N N . MET A 1 179 ? -26.571 9.459 59.833 1.00 65.19 179 MET A N 1
ATOM 1409 C CA . MET A 1 179 ? -26.020 8.642 60.933 1.00 65.19 179 MET A CA 1
ATOM 1410 C C . MET A 1 179 ? -26.934 7.482 61.340 1.00 65.19 179 MET A C 1
ATOM 1412 O O . MET A 1 179 ? -26.464 6.479 61.861 1.00 65.19 179 MET A O 1
ATOM 1416 N N . THR A 1 180 ? -28.239 7.595 61.095 1.00 64.50 180 THR A N 1
ATOM 1417 C CA . THR A 1 180 ? -29.240 6.581 61.477 1.00 64.50 180 THR A CA 1
ATOM 1418 C C . THR A 1 180 ? -29.374 5.437 60.471 1.00 64.50 180 THR A C 1
ATOM 1420 O O . THR A 1 180 ? -30.274 4.612 60.609 1.00 64.50 180 THR A O 1
ATOM 1423 N N . GLY A 1 181 ? -28.500 5.373 59.457 1.00 60.09 181 GLY A N 1
ATOM 1424 C CA . GLY A 1 181 ? -28.506 4.295 58.466 1.00 60.09 181 GLY A CA 1
ATOM 1425 C C . GLY A 1 181 ? -29.832 4.170 57.715 1.00 60.09 181 GLY A C 1
ATOM 1426 O O . GLY A 1 181 ? -30.154 3.091 57.231 1.00 60.09 181 GLY A O 1
ATOM 1427 N N . ALA A 1 182 ? -30.627 5.244 57.638 1.00 63.09 182 ALA A N 1
ATOM 1428 C CA . ALA A 1 182 ? -31.855 5.225 56.864 1.00 63.09 182 ALA A CA 1
ATOM 1429 C C . ALA A 1 182 ? -31.476 4.968 55.403 1.00 63.09 182 ALA A C 1
ATOM 1431 O O . ALA A 1 182 ? -30.847 5.814 54.768 1.00 63.09 182 ALA A O 1
ATOM 1432 N N . ASP A 1 183 ? -31.827 3.788 54.890 1.00 61.88 183 ASP A N 1
ATOM 1433 C CA . ASP A 1 183 ? -31.521 3.356 53.532 1.00 61.88 183 ASP A CA 1
ATOM 1434 C C . ASP A 1 183 ? -32.115 4.335 52.511 1.00 61.88 183 ASP A C 1
ATOM 1436 O O . ASP A 1 183 ? -33.242 4.171 52.025 1.00 61.88 183 ASP A O 1
ATOM 1440 N N . VAL A 1 184 ? -31.333 5.343 52.116 1.00 63.09 184 VAL A N 1
ATOM 1441 C CA . VAL A 1 184 ? -31.593 6.204 50.954 1.00 63.09 184 VAL A CA 1
ATOM 1442 C C . VAL A 1 184 ? -31.264 5.416 49.681 1.00 63.09 184 VAL A C 1
ATOM 1444 O O . VAL A 1 184 ? -30.548 5.859 48.786 1.00 63.09 184 VAL A O 1
ATOM 1447 N N . SER A 1 185 ? -31.774 4.187 49.599 1.00 65.62 185 SER A N 1
ATOM 1448 C CA . SER A 1 185 ? -31.785 3.416 48.372 1.00 65.62 185 SER A CA 1
ATOM 1449 C C . SER A 1 185 ? -32.740 4.121 47.414 1.00 65.62 185 SER A C 1
ATOM 1451 O O . SER A 1 185 ? -33.935 4.284 47.674 1.00 65.62 185 SER A O 1
ATOM 1453 N N . VAL A 1 186 ? -32.194 4.616 46.305 1.00 65.50 186 VAL A N 1
ATOM 1454 C CA . VAL A 1 186 ? -32.961 5.242 45.226 1.00 65.50 186 VAL A CA 1
ATOM 1455 C C . VAL A 1 186 ? -33.905 4.182 44.645 1.00 65.50 186 VAL A C 1
ATOM 1457 O O . VAL A 1 186 ? -33.516 3.398 43.784 1.00 65.50 186 VAL A O 1
ATOM 1460 N N . LYS A 1 187 ? -35.145 4.137 45.153 1.00 70.88 187 LYS A N 1
ATOM 1461 C CA . LYS A 1 187 ? -36.156 3.111 44.830 1.00 70.88 187 LYS A CA 1
ATOM 1462 C C . LYS A 1 187 ? -36.566 3.098 43.356 1.00 70.88 187 LYS A C 1
ATOM 1464 O O . LYS A 1 187 ? -37.000 2.069 42.857 1.00 70.88 187 LYS A O 1
ATOM 1469 N N . ARG A 1 188 ? -36.432 4.231 42.663 1.00 76.81 188 ARG A N 1
ATOM 1470 C CA . ARG A 1 188 ? -36.663 4.368 41.221 1.00 76.81 188 ARG A CA 1
ATOM 1471 C C . ARG A 1 188 ? -35.581 5.247 40.626 1.00 76.81 188 ARG A C 1
ATOM 1473 O O . ARG A 1 188 ? -35.430 6.405 41.009 1.00 76.81 188 ARG A O 1
ATOM 1480 N N . ARG A 1 189 ? -34.819 4.679 39.695 1.00 78.06 189 ARG A N 1
ATOM 1481 C CA . ARG A 1 189 ? -33.833 5.422 38.905 1.00 78.06 189 ARG A CA 1
ATOM 1482 C C . ARG A 1 189 ? -34.580 6.167 37.799 1.00 78.06 189 ARG A C 1
ATOM 1484 O O . ARG A 1 189 ? -35.605 5.690 37.327 1.00 78.06 189 ARG A O 1
ATOM 1491 N N . TRP A 1 190 ? -34.070 7.316 37.372 1.00 84.00 190 TRP A N 1
ATOM 1492 C CA . TRP A 1 190 ? -34.650 8.092 36.266 1.00 84.00 190 TRP A CA 1
ATOM 1493 C C . TRP A 1 190 ? -34.789 7.264 34.976 1.00 84.00 190 TRP A C 1
ATOM 1495 O O . TRP A 1 190 ? -35.739 7.441 34.223 1.00 84.00 190 TRP A O 1
ATOM 1505 N N . ASP A 1 191 ? -33.883 6.305 34.781 1.00 82.88 191 ASP A N 1
ATOM 1506 C CA . ASP A 1 191 ? -33.916 5.358 33.675 1.00 82.88 191 ASP A CA 1
ATOM 1507 C C . ASP A 1 191 ? -35.049 4.342 33.773 1.00 82.88 191 ASP A C 1
ATOM 1509 O O . ASP A 1 191 ? -35.363 3.734 32.759 1.00 82.88 191 ASP A O 1
ATOM 1513 N N . ASP A 1 192 ? -35.615 4.077 34.957 1.00 83.62 192 ASP A N 1
ATOM 1514 C CA . ASP A 1 192 ? -36.505 2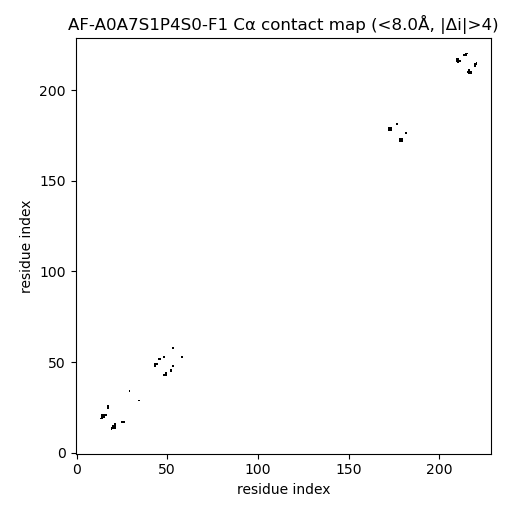.938 35.220 1.00 83.62 192 ASP A CA 1
ATOM 1515 C C . ASP A 1 192 ? -37.784 2.986 34.365 1.00 83.62 192 ASP A C 1
ATOM 1517 O O . ASP A 1 192 ? -38.220 1.958 33.855 1.00 83.62 192 ASP A O 1
ATOM 1521 N N . ASP A 1 193 ? -38.269 4.194 34.067 1.00 87.06 193 ASP A N 1
ATOM 1522 C CA . ASP A 1 193 ? -39.464 4.487 33.264 1.00 87.06 193 ASP A CA 1
ATOM 1523 C C . ASP A 1 193 ? -39.167 4.638 31.757 1.00 87.06 193 ASP A C 1
ATOM 1525 O O . ASP A 1 193 ? -39.588 5.582 31.091 1.00 87.06 193 ASP A O 1
ATOM 1529 N N . VAL A 1 194 ? -38.360 3.728 31.208 1.00 88.88 194 VAL A N 1
ATOM 1530 C CA . VAL A 1 194 ? -38.038 3.692 29.774 1.00 88.88 194 VAL A CA 1
ATOM 1531 C C . VAL A 1 194 ? -38.473 2.352 29.196 1.00 88.88 194 VAL A C 1
ATOM 1533 O O . VAL A 1 194 ? -38.048 1.292 29.650 1.00 88.88 194 VAL A O 1
ATOM 1536 N N . VAL A 1 195 ? -39.293 2.400 28.147 1.00 88.75 195 VAL A N 1
ATOM 1537 C CA . VAL A 1 195 ? -39.906 1.217 27.513 1.00 88.75 195 VAL A CA 1
ATOM 1538 C C . VAL A 1 195 ? -38.908 0.278 26.822 1.00 88.75 195 VAL A C 1
ATOM 1540 O O . VAL A 1 195 ? -39.230 -0.878 26.564 1.00 88.75 195 VAL A O 1
ATOM 1543 N N . PHE A 1 196 ? -37.685 0.739 26.546 1.00 88.94 196 PHE A N 1
ATOM 1544 C CA . PHE A 1 196 ? -36.627 -0.083 25.965 1.00 88.94 196 PHE A CA 1
ATOM 1545 C C . PHE A 1 196 ? -35.353 -0.041 26.804 1.00 88.94 196 PHE A C 1
ATOM 1547 O O . PHE A 1 196 ? -34.817 1.025 27.098 1.00 88.94 196 PHE A O 1
ATOM 1554 N N . LYS A 1 197 ? -34.814 -1.216 27.126 1.00 89.62 197 LYS A N 1
ATOM 1555 C CA . LYS A 1 197 ? -33.578 -1.370 27.900 1.00 89.62 197 LYS A CA 1
ATOM 1556 C C . LYS A 1 197 ? -32.543 -2.117 27.074 1.00 89.62 197 LYS A C 1
ATOM 1558 O O . LYS A 1 197 ? -32.877 -3.094 26.414 1.00 89.62 197 LYS A O 1
ATOM 1563 N N . ASN A 1 198 ? -31.279 -1.697 27.154 1.00 87.06 198 ASN A N 1
ATOM 1564 C CA . ASN A 1 198 ? -30.126 -2.486 26.701 1.00 87.06 198 ASN A CA 1
ATOM 1565 C C . ASN A 1 198 ? -30.182 -2.987 25.238 1.00 87.06 198 ASN A C 1
ATOM 1567 O O . ASN A 1 198 ? -29.647 -4.052 24.941 1.00 87.06 198 ASN A O 1
ATOM 1571 N N . GLN A 1 199 ? -30.774 -2.220 24.312 1.00 87.31 199 GLN A N 1
ATOM 1572 C CA . GLN A 1 199 ? -30.980 -2.641 22.913 1.00 87.31 199 GLN A CA 1
ATOM 1573 C C . GLN A 1 199 ? -29.686 -3.030 22.172 1.00 87.31 199 GLN A C 1
ATOM 1575 O O . GLN A 1 199 ? -29.705 -3.884 21.294 1.00 87.31 199 GLN A O 1
ATOM 1580 N N . ALA A 1 200 ? -28.556 -2.411 22.527 1.00 86.69 200 ALA A N 1
ATOM 1581 C CA . ALA A 1 200 ? -27.256 -2.656 21.902 1.00 86.69 200 ALA A CA 1
ATOM 1582 C C . ALA A 1 200 ? -26.343 -3.584 22.725 1.00 86.69 200 ALA A C 1
ATOM 1584 O O . ALA A 1 200 ? -25.150 -3.705 22.425 1.00 86.69 200 ALA A O 1
ATOM 1585 N N . LYS A 1 201 ? -26.860 -4.233 23.779 1.00 86.56 201 LYS A N 1
ATOM 1586 C CA . LYS A 1 201 ? -26.051 -5.124 24.616 1.00 86.56 201 LYS A CA 1
ATOM 1587 C C . LYS A 1 201 ? -25.638 -6.348 23.795 1.00 86.56 201 LYS A C 1
ATOM 1589 O O . LYS A 1 201 ? -26.459 -7.198 23.479 1.00 86.56 201 LYS A O 1
ATOM 1594 N N . GLY A 1 202 ? -24.355 -6.412 23.441 1.00 85.81 202 GLY A N 1
ATOM 1595 C CA . GLY A 1 202 ? -23.795 -7.478 22.604 1.00 85.81 202 GLY A CA 1
ATOM 1596 C C . GLY A 1 202 ? -23.846 -7.212 21.096 1.00 85.81 202 GLY A C 1
ATOM 1597 O O . GLY A 1 202 ? -23.639 -8.142 20.320 1.00 85.81 202 GLY A O 1
ATOM 1598 N N . ALA A 1 203 ? -24.094 -5.971 20.658 1.00 86.00 203 ALA A N 1
ATOM 1599 C CA . ALA A 1 203 ? -24.035 -5.636 19.238 1.00 86.00 203 ALA A CA 1
ATOM 1600 C C . ALA A 1 203 ? -22.657 -6.009 18.639 1.00 86.00 203 ALA A C 1
ATOM 1602 O O . ALA A 1 203 ? -21.618 -5.716 19.246 1.00 86.00 203 ALA A O 1
ATOM 1603 N N . PRO A 1 204 ? -22.616 -6.658 17.458 1.00 81.25 204 PRO A N 1
ATOM 1604 C CA . PRO A 1 204 ? -21.367 -7.119 16.873 1.00 81.25 204 PRO A CA 1
ATOM 1605 C C . PRO A 1 204 ? -20.472 -5.928 16.529 1.00 81.25 204 PRO A C 1
ATOM 1607 O O . PRO A 1 204 ? -20.848 -5.037 15.765 1.00 81.25 204 PRO A O 1
ATOM 1610 N N . LYS A 1 205 ? -19.251 -5.927 17.073 1.00 83.00 205 LYS A N 1
ATOM 1611 C CA . LYS A 1 205 ? -18.234 -4.929 16.725 1.00 83.00 205 LYS A CA 1
ATOM 1612 C C . LYS A 1 205 ? -17.861 -5.076 15.249 1.00 83.00 205 LYS A C 1
ATOM 1614 O O . LYS A 1 205 ? -17.694 -6.196 14.758 1.00 83.00 205 LYS A O 1
ATOM 1619 N N . ALA A 1 206 ? -17.702 -3.947 14.558 1.00 80.50 206 ALA A N 1
ATOM 1620 C CA . ALA A 1 206 ? -17.304 -3.923 13.155 1.00 80.50 206 ALA A CA 1
ATOM 1621 C C . ALA A 1 206 ? -15.959 -4.646 12.971 1.00 80.50 206 ALA A C 1
ATOM 1623 O O . ALA A 1 206 ? -14.913 -4.187 13.431 1.00 80.50 206 ALA A O 1
ATOM 1624 N N . GLN A 1 207 ? -16.000 -5.800 12.310 1.00 83.19 207 GLN A N 1
ATOM 1625 C CA . GLN A 1 207 ? -14.817 -6.614 12.055 1.00 83.19 207 GLN A CA 1
ATOM 1626 C C . GLN A 1 207 ? -13.985 -5.993 10.930 1.00 83.19 207 GLN A C 1
ATOM 1628 O O . GLN A 1 207 ? -14.525 -5.558 9.911 1.00 83.19 207 GLN A O 1
ATOM 1633 N N . LYS A 1 208 ? -12.656 -5.996 11.080 1.00 85.50 208 LYS A N 1
ATOM 1634 C CA . LYS A 1 208 ? -11.728 -5.568 10.023 1.00 85.50 208 LYS A CA 1
ATOM 1635 C C . LYS A 1 208 ? -11.678 -6.646 8.937 1.00 85.50 208 LYS A C 1
ATOM 1637 O O . LYS A 1 208 ? -10.848 -7.546 8.984 1.00 85.50 208 LYS A O 1
ATOM 1642 N N . ARG A 1 209 ? -12.601 -6.575 7.978 1.00 89.88 209 ARG A N 1
ATOM 1643 C CA . ARG A 1 209 ? -12.700 -7.510 6.850 1.00 89.88 209 ARG A CA 1
ATOM 1644 C C . ARG A 1 209 ? -12.394 -6.779 5.552 1.00 89.88 209 ARG A C 1
ATOM 1646 O O . ARG A 1 209 ? -12.907 -5.688 5.318 1.00 89.88 209 ARG A O 1
ATOM 1653 N N . PHE A 1 210 ? -11.577 -7.396 4.707 1.00 92.75 210 PHE A N 1
ATOM 1654 C CA . PHE A 1 210 ? -11.412 -6.971 3.324 1.00 92.75 210 PHE A CA 1
ATOM 1655 C C . PHE A 1 210 ? -12.358 -7.785 2.441 1.00 92.75 210 PHE A C 1
ATOM 1657 O O . PHE A 1 210 ? -12.412 -9.010 2.554 1.00 92.75 210 PHE A O 1
ATOM 1664 N N . ILE A 1 211 ? -13.111 -7.097 1.585 1.00 94.62 211 ILE A N 1
ATOM 1665 C CA . ILE A 1 211 ? -14.017 -7.708 0.613 1.00 94.62 211 ILE A CA 1
ATOM 1666 C C . ILE A 1 211 ? -13.547 -7.252 -0.766 1.00 94.62 211 ILE A C 1
ATOM 1668 O O . ILE A 1 211 ? -13.498 -6.050 -1.027 1.00 94.62 211 ILE A O 1
ATOM 1672 N N . ASN A 1 212 ? -13.212 -8.203 -1.639 1.00 95.56 212 ASN A N 1
ATOM 1673 C CA . ASN A 1 212 ? -12.852 -7.930 -3.031 1.00 95.56 212 ASN A CA 1
ATOM 1674 C C . ASN A 1 212 ? -14.115 -7.693 -3.884 1.00 95.56 212 ASN A C 1
ATOM 1676 O O . ASN A 1 212 ? -14.437 -8.468 -4.778 1.00 95.56 212 ASN A O 1
ATOM 1680 N N . ASP A 1 213 ? -14.877 -6.661 -3.529 1.00 95.88 213 ASP A N 1
ATOM 1681 C CA . ASP A 1 213 ? -16.103 -6.234 -4.203 1.00 95.88 213 ASP A CA 1
ATOM 1682 C C . ASP A 1 213 ? -16.227 -4.714 -4.061 1.00 95.88 213 ASP A C 1
ATOM 1684 O O . ASP A 1 213 ? -16.198 -4.180 -2.950 1.00 95.88 213 ASP A O 1
ATOM 1688 N N . VAL A 1 214 ? -16.371 -4.013 -5.184 1.00 94.00 214 VAL A N 1
ATOM 1689 C CA . VAL A 1 214 ? -16.400 -2.547 -5.216 1.00 94.00 214 VAL A CA 1
ATOM 1690 C C . VAL A 1 214 ? -17.659 -1.977 -4.565 1.00 94.00 214 VAL A C 1
ATOM 1692 O O . VAL A 1 214 ? -17.587 -0.886 -4.018 1.00 94.00 214 VAL A O 1
ATOM 1695 N N . VAL A 1 215 ? -18.790 -2.687 -4.581 1.00 94.81 215 VAL A N 1
ATOM 1696 C CA . VAL A 1 215 ? -20.080 -2.167 -4.087 1.00 94.81 215 VAL A CA 1
ATOM 1697 C C . VAL A 1 215 ? -20.370 -2.648 -2.667 1.00 94.81 215 VAL A C 1
ATOM 1699 O O . VAL A 1 215 ? -20.938 -1.922 -1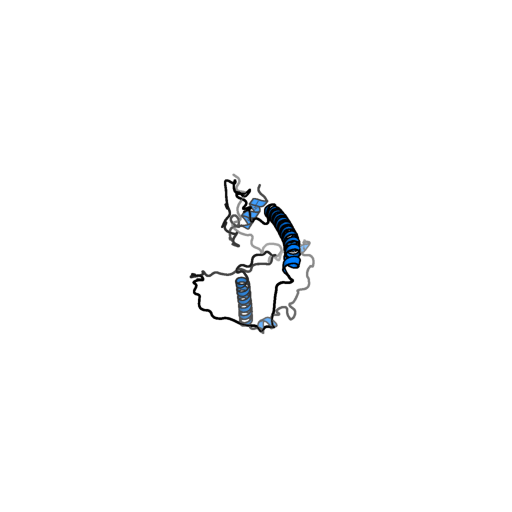.854 1.00 94.81 215 VAL A O 1
ATOM 1702 N N . ARG A 1 216 ? -19.953 -3.873 -2.331 1.00 92.81 216 ARG A N 1
ATOM 1703 C CA . ARG A 1 216 ? -20.210 -4.462 -1.003 1.00 92.81 216 ARG A CA 1
ATOM 1704 C C . ARG A 1 216 ? -19.110 -4.200 0.015 1.00 92.81 216 ARG A C 1
ATOM 1706 O O . ARG A 1 216 ? -19.302 -4.489 1.195 1.00 92.81 216 ARG A O 1
ATOM 1713 N N . SER A 1 217 ? -17.970 -3.666 -0.416 1.00 94.44 217 SER A N 1
ATOM 1714 C CA . SER A 1 217 ? -16.904 -3.273 0.500 1.00 94.44 217 SER A CA 1
ATOM 1715 C C . SER A 1 217 ? -17.410 -2.267 1.534 1.00 94.44 217 SER A C 1
ATOM 1717 O O . SER A 1 217 ? -18.154 -1.335 1.222 1.00 94.44 217 SER A O 1
ATOM 1719 N N . GLU A 1 218 ? -16.939 -2.417 2.772 1.00 91.62 218 GLU A N 1
ATOM 1720 C CA . GLU A 1 218 ? -17.166 -1.453 3.852 1.00 91.62 218 GLU A CA 1
ATOM 1721 C C . GLU A 1 218 ? -16.751 -0.034 3.450 1.00 91.62 218 GLU A C 1
ATOM 1723 O O . GLU A 1 218 ? -17.369 0.936 3.884 1.00 91.62 218 GLU A O 1
ATOM 1728 N N . PHE A 1 219 ? -15.738 0.098 2.587 1.00 93.81 219 PHE A N 1
ATOM 1729 C CA . PHE A 1 219 ? -15.348 1.392 2.036 1.00 93.81 219 PHE A CA 1
ATOM 1730 C C . PHE A 1 219 ? -16.487 2.029 1.234 1.00 93.81 219 PHE A C 1
ATOM 1732 O O . PHE A 1 219 ? -16.827 3.185 1.467 1.00 93.81 219 PHE A O 1
ATOM 1739 N N . HIS A 1 220 ? -17.105 1.270 0.331 1.00 94.75 220 HIS A N 1
ATOM 1740 C CA . HIS A 1 220 ? -18.175 1.773 -0.521 1.00 94.75 220 HIS A CA 1
ATOM 1741 C C . HIS A 1 220 ? -19.447 2.065 0.268 1.00 94.75 220 HIS A C 1
ATOM 1743 O O . HIS A 1 220 ? -20.049 3.116 0.086 1.00 94.75 220 HIS A O 1
ATOM 1749 N N . ARG A 1 221 ? -19.812 1.194 1.215 1.00 93.06 221 ARG A N 1
ATOM 1750 C CA . ARG A 1 221 ? -20.945 1.438 2.121 1.00 93.06 221 ARG A CA 1
ATOM 1751 C C . ARG A 1 221 ? -20.761 2.738 2.907 1.00 93.06 221 ARG A C 1
ATOM 1753 O O . ARG A 1 221 ? -21.672 3.556 2.962 1.00 93.06 221 ARG A O 1
ATOM 1760 N N . LYS A 1 222 ? -19.565 2.968 3.464 1.00 93.62 222 LYS A N 1
ATOM 1761 C CA . LYS A 1 222 ? -19.231 4.216 4.172 1.00 93.62 222 LYS A CA 1
ATOM 1762 C C . LYS A 1 222 ? -19.205 5.427 3.248 1.00 93.62 222 LYS A C 1
ATOM 1764 O O . LYS A 1 222 ? -19.632 6.498 3.659 1.00 93.62 222 LYS A O 1
ATOM 1769 N N . PHE A 1 223 ? -18.705 5.267 2.024 1.00 96.00 223 PHE A N 1
ATOM 1770 C CA . PHE A 1 223 ? -18.732 6.317 1.012 1.00 96.00 223 PHE A CA 1
ATOM 1771 C C . PHE A 1 223 ? -20.176 6.722 0.696 1.00 96.00 223 PHE A C 1
ATOM 1773 O O . PHE A 1 223 ? -20.506 7.898 0.796 1.00 96.00 223 PHE A O 1
ATOM 1780 N N . MET A 1 224 ? -21.055 5.759 0.416 1.00 96.69 224 MET A N 1
ATOM 1781 C CA . MET A 1 224 ? -22.458 6.041 0.115 1.00 96.69 224 MET A CA 1
ATOM 1782 C C . MET A 1 224 ? -23.175 6.686 1.299 1.00 96.69 224 MET A C 1
ATOM 1784 O O . MET A 1 224 ? -23.760 7.741 1.117 1.00 96.69 224 MET A O 1
ATOM 1788 N N . ASN A 1 225 ? -23.015 6.168 2.520 1.00 95.19 225 ASN A N 1
ATOM 1789 C CA . ASN A 1 225 ? -23.591 6.791 3.721 1.00 95.19 225 ASN A CA 1
ATOM 1790 C C . ASN A 1 225 ? -23.084 8.222 3.982 1.00 95.19 225 ASN A C 1
ATOM 1792 O O . ASN A 1 225 ? -23.722 8.976 4.707 1.00 95.19 225 ASN A O 1
ATOM 1796 N N . LYS A 1 226 ? -21.896 8.578 3.474 1.00 96.19 226 LYS A N 1
ATOM 1797 C CA . LYS A 1 226 ? -21.307 9.909 3.662 1.00 96.19 226 LYS A CA 1
ATOM 1798 C C . LYS A 1 226 ? -21.761 10.907 2.596 1.00 96.19 226 LYS A C 1
ATOM 1800 O O . LYS A 1 226 ? -21.901 12.085 2.905 1.00 96.19 226 LYS A O 1
ATOM 1805 N N . TYR A 1 227 ? -21.895 10.462 1.349 1.00 96.88 227 TYR A N 1
ATOM 1806 C CA . TYR A 1 227 ? -22.115 11.341 0.194 1.00 96.88 227 TYR A CA 1
ATOM 1807 C C . TYR A 1 227 ? -23.534 11.274 -0.374 1.00 96.88 227 TYR A C 1
ATOM 1809 O O . TYR A 1 227 ? -23.889 12.116 -1.196 1.00 96.88 227 TYR A O 1
ATOM 1817 N N . ILE A 1 228 ? -24.338 10.304 0.056 1.00 92.25 228 ILE A N 1
ATOM 1818 C CA . ILE A 1 228 ? -25.754 10.182 -0.277 1.00 92.25 228 ILE A CA 1
ATOM 1819 C C . ILE A 1 228 ? -26.531 10.283 1.037 1.00 92.25 228 ILE A C 1
ATOM 1821 O O . ILE A 1 228 ? -26.261 9.525 1.969 1.00 92.25 228 ILE A O 1
ATOM 1825 N N . ILE A 1 229 ? -27.434 11.266 1.102 1.00 74.88 229 ILE A N 1
ATOM 1826 C CA . ILE A 1 229 ? -28.317 11.549 2.245 1.00 74.88 229 ILE A CA 1
ATOM 1827 C C . ILE A 1 229 ? -29.567 10.680 2.140 1.00 74.88 229 ILE A C 1
ATOM 1829 O O . ILE A 1 229 ? -30.133 10.627 1.024 1.00 74.88 229 ILE A O 1
#

Organism: NCBI:txid1169539

Radius of gyration: 51.04 Å; Cα contacts (8 Å, |Δi|>4): 32; chains: 1; bounding box: 68×46×166 Å

Mean predicted aligned error: 20.3 Å

Foldseek 3Di:
DDPPDDDDPDDDDPAPDAVHPPPPDDDPDDDPVNPDDPPDDDDQDPVSCDVVNVVVDPPVVVVVVVVVVVVVVVVVVVVVVPDDDDDDDDDDDDDDDDDDDDDDDDDDDDDDDDDDDDDDDDDDDDDDDDDDDDDVCPVVVVVVVVVVVVVVVVVVVVVVVVVVVVVVVVCVQVVDPVNVPPPPPVPDDPCNPDPDDDPCVPPDDDDPDDDPDCCPGPVNVVVCVVPPD

pLDDT: mean 72.8, std 20.79, range [32.62, 96.94]

InterPro domains:
  IPR006973 Pre-mRNA-splicing factor Cwf15/Cwc15 [PF04889] (1-228)
  IPR006973 Pre-mRNA-splicing factor Cwf15/Cwc15 [PTHR12718] (1-228)

Sequence (229 aa):
MTTAHRPTYHQALGGEGQGGTRVSIASVKLSSRDLPGQMTMKQRQEGQGTEEEIKAKDLKAELEEKERRHYAAKKLAENRVAPSEVESSAKPLTLTAAAVPESIPNMFPQDADDEPGDVNDSDEEEEDDDDDEEEAELRRELEKIKREREEEERSKREAEGRAEEEARREQVLRSNPLMTGADVSVKRRWDDDVVFKNQAKGAPKAQKRFINDVVRSEFHRKFMNKYII